Protein AF-X1G778-F1 (afdb_monomer_lite)

Foldseek 3Di:
DVVLLPPPHDPVVQLVVVPVVDPPVCCVVCVVVSSVVSVVSNVCVVVVPPCVVVVVVCVVCVCVPVWADLEAEEEDDFDWPVRDDPVVCVVCVVQCQQLVLQVDDDPVVVVDQDTATVVLSVVLCCLPGHHDAQGKYKYKYFPCLVPRGRHNPSSVVQARGPDPWGKAWPDKAFCQVVCPDPPDPTRIMMTMITTD

Radius of gyration: 21.25 Å; chains: 1; bounding box: 54×41×57 Å

Structure (mmCIF, N/CA/C/O backbone):
data_AF-X1G778-F1
#
_entry.id   AF-X1G778-F1
#
loop_
_atom_site.group_PDB
_atom_site.id
_atom_site.type_symbol
_atom_site.label_atom_id
_atom_site.label_alt_id
_atom_site.label_comp_id
_atom_site.label_asym_id
_atom_site.label_entity_id
_atom_site.label_seq_id
_atom_site.pdbx_PDB_ins_code
_atom_site.Cartn_x
_atom_site.Cartn_y
_atom_site.Cartn_z
_atom_site.occupancy
_atom_site.B_iso_or_equiv
_atom_site.auth_seq_id
_atom_site.auth_comp_id
_atom_site.auth_asym_id
_atom_site.auth_atom_id
_atom_site.pdbx_PDB_model_num
ATOM 1 N N . MET A 1 1 ? -19.746 4.714 16.172 1.00 53.69 1 MET A N 1
ATOM 2 C CA . MET A 1 1 ? -18.714 5.767 16.338 1.00 53.69 1 MET A CA 1
ATOM 3 C C . MET A 1 1 ? -19.262 7.162 16.017 1.00 53.69 1 MET A C 1
ATOM 5 O O . MET A 1 1 ? -19.156 8.033 16.867 1.00 53.69 1 MET A O 1
ATOM 9 N N . GLU A 1 2 ? -19.908 7.372 14.862 1.00 54.94 2 GLU A N 1
ATOM 10 C CA . GLU A 1 2 ? -20.429 8.693 14.444 1.00 54.94 2 GLU A CA 1
ATOM 11 C C . GLU A 1 2 ? -21.471 9.301 15.403 1.00 54.94 2 GLU A C 1
ATOM 13 O O . GLU A 1 2 ? -21.355 10.469 15.764 1.00 54.94 2 GLU A O 1
ATOM 18 N N . GLU A 1 3 ? -22.425 8.513 15.912 1.00 54.81 3 GLU A N 1
ATOM 19 C CA . GLU A 1 3 ? -23.421 9.003 16.885 1.00 54.81 3 GLU A CA 1
ATOM 20 C C . GLU A 1 3 ? -22.802 9.489 18.204 1.00 54.81 3 GLU A C 1
ATOM 22 O O . GLU A 1 3 ? -23.231 10.494 18.768 1.00 54.81 3 GLU A O 1
ATOM 27 N N . VAL A 1 4 ? -21.760 8.801 18.677 1.00 54.34 4 VAL A N 1
ATOM 28 C CA . VAL A 1 4 ? -21.079 9.064 19.960 1.00 54.34 4 VAL A CA 1
ATOM 29 C C . VAL A 1 4 ? -20.225 10.332 19.903 1.00 54.34 4 VAL A C 1
ATOM 31 O O . VAL A 1 4 ? -19.886 10.917 20.929 1.00 54.34 4 VAL A O 1
ATOM 34 N N . ILE A 1 5 ? -19.874 10.746 18.691 1.00 56.53 5 ILE A N 1
ATOM 35 C CA . ILE A 1 5 ? -18.988 11.868 18.394 1.00 56.53 5 ILE A CA 1
ATOM 36 C C . ILE A 1 5 ? -19.775 13.097 17.918 1.00 56.53 5 ILE A C 1
ATOM 38 O O . ILE A 1 5 ? -19.233 14.199 17.903 1.00 56.53 5 ILE A O 1
ATOM 42 N N . SER A 1 6 ? -21.056 12.924 17.579 1.00 59.19 6 SER A N 1
ATOM 43 C CA . SER A 1 6 ? -21.967 14.026 17.275 1.00 59.19 6 SER A CA 1
ATOM 44 C C . SER A 1 6 ? -22.025 15.048 18.421 1.00 59.19 6 SER A C 1
ATOM 46 O O . SER A 1 6 ? -21.719 14.724 19.569 1.00 59.19 6 SER A O 1
ATOM 48 N N . GLN A 1 7 ? -22.486 16.271 18.141 1.00 53.53 7 GLN A N 1
ATOM 49 C CA . GLN A 1 7 ? -22.618 17.355 19.131 1.00 53.53 7 GLN A CA 1
ATOM 50 C C . GLN A 1 7 ? -23.320 16.950 20.448 1.00 53.53 7 GLN A C 1
ATOM 52 O O . GLN A 1 7 ? -23.070 17.563 21.485 1.00 53.53 7 GLN A O 1
ATOM 57 N N . LYS A 1 8 ? -24.155 15.899 20.438 1.00 56.94 8 LYS A N 1
ATOM 58 C CA . LYS A 1 8 ? -24.867 15.365 21.615 1.00 56.94 8 LYS A CA 1
ATOM 59 C C . LYS A 1 8 ? -24.069 14.332 22.433 1.00 56.94 8 LYS A C 1
ATOM 61 O O . LYS A 1 8 ? -24.487 13.965 23.527 1.00 56.94 8 LYS A O 1
ATOM 66 N N . GLY A 1 9 ? -22.925 13.863 21.939 1.00 67.12 9 GLY A N 1
ATOM 67 C CA . GLY A 1 9 ? -22.082 12.868 22.598 1.00 67.12 9 GLY A CA 1
ATOM 68 C C . GLY A 1 9 ? -21.264 13.433 23.763 1.00 67.12 9 GLY A C 1
ATOM 69 O O . GLY A 1 9 ? -20.630 14.492 23.663 1.00 67.12 9 GLY A O 1
ATOM 70 N N . ASN A 1 10 ? -21.231 12.718 24.890 1.00 82.38 10 ASN A N 1
ATOM 71 C CA . ASN A 1 10 ? -20.396 13.051 26.048 1.00 82.38 10 ASN A CA 1
ATOM 72 C C . ASN A 1 10 ? -19.364 11.948 26.337 1.00 82.38 10 ASN A C 1
ATOM 74 O O . ASN A 1 10 ? -19.537 10.792 25.950 1.00 82.38 10 ASN A O 1
ATOM 78 N N . LEU A 1 11 ? -18.273 12.326 27.012 1.00 86.12 11 LEU A N 1
ATOM 79 C CA . LEU A 1 11 ? -17.133 11.441 27.261 1.00 86.12 11 LEU A CA 1
ATOM 80 C C . LEU A 1 11 ? -17.537 10.174 28.029 1.00 86.12 11 LEU A C 1
ATOM 82 O O . LEU A 1 11 ? -17.026 9.102 27.729 1.00 86.12 11 LEU A O 1
ATOM 86 N N . ASN A 1 12 ? -18.463 10.283 28.982 1.00 86.94 12 ASN A N 1
ATOM 87 C CA . ASN A 1 12 ? -18.908 9.141 29.779 1.00 86.94 12 ASN A CA 1
ATOM 88 C C . ASN A 1 12 ? -19.620 8.105 28.904 1.00 86.94 12 ASN A C 1
ATOM 90 O O . ASN A 1 12 ? -19.284 6.932 28.962 1.00 86.94 12 ASN A O 1
ATOM 94 N N . THR A 1 13 ? -20.513 8.546 28.016 1.00 87.06 13 THR A N 1
ATOM 95 C CA . THR A 1 13 ? -21.222 7.658 27.076 1.00 87.06 13 THR A CA 1
ATOM 96 C C . THR A 1 13 ? -20.249 6.948 26.133 1.00 87.06 13 THR A C 1
ATOM 98 O O . THR A 1 13 ? -20.413 5.767 25.843 1.00 87.06 13 THR A O 1
ATOM 101 N N . TYR A 1 14 ? -19.214 7.654 25.667 1.00 87.12 14 TYR A N 1
ATOM 102 C CA . TYR A 1 14 ? -18.149 7.067 24.852 1.00 87.12 14 TYR A CA 1
ATOM 103 C C . TYR A 1 14 ? -17.362 5.991 25.605 1.00 87.12 14 TYR A C 1
ATOM 105 O O . TYR A 1 14 ? -17.139 4.908 25.070 1.00 87.12 14 TYR A O 1
ATOM 113 N N . LEU A 1 15 ? -16.960 6.281 26.843 1.00 89.38 15 LEU A N 1
ATOM 114 C CA . LEU A 1 15 ? -16.193 5.347 27.662 1.00 89.38 15 LEU A CA 1
ATOM 115 C C . LEU A 1 15 ? -17.017 4.119 28.059 1.00 89.38 15 LEU A C 1
ATOM 117 O O . LEU A 1 15 ? -16.488 3.017 27.990 1.00 89.38 15 LEU A O 1
ATOM 121 N N . GLU A 1 16 ? -18.292 4.285 28.418 1.00 89.12 16 GLU A N 1
ATOM 122 C CA . GLU A 1 16 ? -19.181 3.159 28.736 1.00 89.12 16 GLU A CA 1
ATOM 123 C C . GLU A 1 16 ? -19.392 2.244 27.526 1.00 89.12 16 GLU A C 1
ATOM 125 O O . GLU A 1 16 ? -19.281 1.031 27.657 1.00 89.12 16 GLU A O 1
ATOM 130 N N . ARG A 1 17 ? -19.587 2.800 26.322 1.00 86.06 17 ARG A N 1
ATOM 131 C CA . ARG A 1 17 ? -19.660 1.978 25.101 1.00 86.06 17 ARG A CA 1
ATOM 132 C C . ARG A 1 17 ? -18.350 1.242 24.824 1.00 86.06 17 ARG A C 1
ATOM 134 O O . ARG A 1 17 ? -18.383 0.058 24.520 1.00 86.06 17 ARG A O 1
ATOM 141 N N . LEU A 1 18 ? -17.205 1.911 24.972 1.00 86.75 18 LEU A N 1
ATOM 142 C CA . LEU A 1 18 ? -15.906 1.261 24.788 1.00 86.75 18 LEU A CA 1
ATOM 143 C C . LEU A 1 18 ? -15.695 0.097 25.758 1.00 86.75 18 LEU A C 1
ATOM 145 O O . LEU A 1 18 ? -15.233 -0.950 25.327 1.00 86.75 18 LEU A O 1
ATOM 149 N N . LYS A 1 19 ? -16.055 0.239 27.040 1.00 87.94 19 LYS A N 1
ATOM 150 C CA . LYS A 1 19 ? -15.942 -0.859 28.018 1.00 87.94 19 LYS A CA 1
ATOM 151 C C . LYS A 1 19 ? -16.690 -2.126 27.595 1.00 87.94 19 LYS A C 1
ATOM 153 O O . LYS A 1 19 ? -16.277 -3.210 27.980 1.00 87.94 19 LYS A O 1
ATOM 158 N N . LEU A 1 20 ? -17.777 -1.992 26.831 1.00 87.94 20 LEU A N 1
ATOM 159 C CA . LEU A 1 20 ? -18.549 -3.130 26.324 1.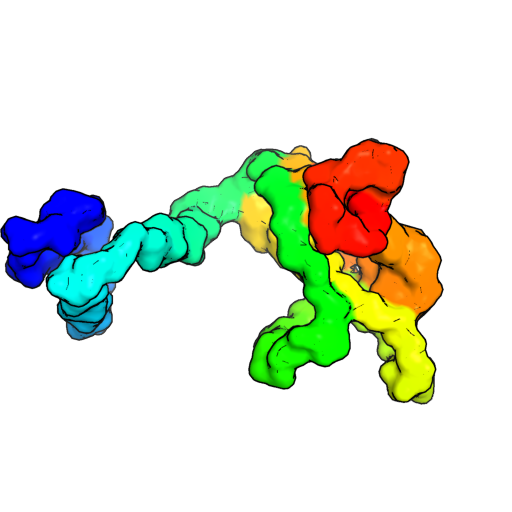00 87.94 20 LEU A CA 1
ATOM 160 C C . LEU A 1 20 ? -17.885 -3.811 25.117 1.00 87.94 20 LEU A C 1
ATOM 162 O O . LEU A 1 20 ? -18.163 -4.974 24.850 1.00 87.94 20 LEU A O 1
ATOM 166 N N . GLU A 1 21 ? -17.028 -3.098 24.383 1.00 85.75 21 GLU A N 1
ATOM 167 C CA . GLU A 1 21 ? -16.406 -3.576 23.140 1.00 85.75 21 GLU A CA 1
ATOM 168 C C . GLU A 1 21 ? -14.962 -4.074 23.331 1.00 85.75 21 GLU A C 1
ATOM 170 O O . GLU A 1 21 ? -14.468 -4.839 22.503 1.00 85.75 21 GLU A O 1
ATOM 175 N N . ILE A 1 22 ? -14.267 -3.661 24.399 1.00 86.62 22 ILE A N 1
ATOM 176 C CA . ILE A 1 22 ? -12.870 -4.043 24.662 1.00 86.62 22 ILE A CA 1
ATOM 177 C C . ILE A 1 22 ? -12.674 -4.634 26.059 1.00 86.62 22 ILE A C 1
ATOM 179 O O . ILE A 1 22 ? -13.290 -4.199 27.026 1.00 86.62 22 ILE A O 1
ATOM 183 N N . SER A 1 23 ? -11.761 -5.607 26.174 1.00 89.19 23 SER A N 1
ATOM 184 C CA . SER A 1 23 ? -11.449 -6.270 27.449 1.00 89.19 23 SER A CA 1
ATOM 185 C C . SER A 1 23 ? -11.046 -5.270 28.539 1.00 89.19 23 SER A C 1
ATOM 187 O O . SER A 1 23 ? -10.334 -4.301 28.258 1.00 89.19 23 SER A O 1
ATOM 189 N N . GLU A 1 24 ? -11.413 -5.555 29.788 1.00 90.50 24 GLU A N 1
ATOM 190 C CA . GLU A 1 24 ? -11.204 -4.661 30.935 1.00 90.50 24 GLU A CA 1
ATOM 191 C C . GLU A 1 24 ? -9.731 -4.276 31.159 1.00 90.50 24 GLU A C 1
ATOM 193 O O . GLU A 1 24 ? -9.432 -3.124 31.482 1.00 90.50 24 GLU A O 1
ATOM 198 N N . ASN A 1 25 ? -8.799 -5.204 30.913 1.00 90.94 25 ASN A N 1
ATOM 199 C CA . ASN A 1 25 ? -7.362 -4.944 31.016 1.00 90.94 25 ASN A CA 1
ATOM 200 C C . ASN A 1 25 ? -6.912 -3.870 30.006 1.00 90.94 25 ASN A C 1
ATOM 202 O O . ASN A 1 25 ? -6.376 -2.833 30.398 1.00 90.94 25 ASN A O 1
ATOM 206 N N . ILE A 1 26 ? -7.235 -4.053 28.718 1.00 89.88 26 ILE A N 1
ATOM 207 C CA . ILE A 1 26 ? -6.942 -3.065 27.664 1.00 89.88 26 ILE A CA 1
ATOM 208 C C . ILE A 1 26 ? -7.623 -1.730 27.977 1.00 89.88 26 ILE A C 1
ATOM 210 O O . ILE A 1 26 ? -7.001 -0.672 27.859 1.00 89.88 26 ILE A O 1
ATOM 214 N N . PHE A 1 27 ? -8.892 -1.762 28.392 1.00 90.75 27 PHE A N 1
ATOM 215 C CA . PHE A 1 27 ? -9.629 -0.545 28.715 1.00 90.75 27 PHE A CA 1
ATOM 216 C C . PHE A 1 27 ? -8.915 0.256 29.806 1.00 90.75 27 PHE A C 1
ATOM 218 O O . PHE A 1 27 ? -8.666 1.448 29.629 1.00 90.75 27 PHE A O 1
ATOM 225 N N . THR A 1 28 ? -8.542 -0.404 30.900 1.00 91.88 28 THR A N 1
ATOM 226 C CA . THR A 1 28 ? -7.887 0.229 32.050 1.00 91.88 28 THR A CA 1
ATOM 227 C C . THR A 1 28 ? -6.499 0.743 31.686 1.00 91.88 28 THR A C 1
ATOM 229 O O . THR A 1 28 ? -6.172 1.892 31.986 1.00 91.88 28 THR A O 1
ATOM 232 N N . GLN A 1 29 ? -5.712 -0.063 30.970 1.00 94.81 29 GLN A N 1
ATOM 233 C CA . GLN A 1 29 ? -4.358 0.289 30.550 1.00 94.81 29 GLN A CA 1
ATOM 234 C C . GLN A 1 29 ? -4.334 1.514 29.621 1.00 94.81 29 GLN A C 1
ATOM 236 O O . GLN A 1 29 ? -3.461 2.374 29.749 1.00 94.81 29 GLN A O 1
ATOM 241 N N . TYR A 1 30 ? -5.302 1.631 28.704 1.00 93.44 30 TYR A N 1
ATOM 242 C CA . TYR A 1 30 ? -5.298 2.656 27.653 1.00 93.44 30 TYR A CA 1
ATOM 243 C C . TYR A 1 30 ? -6.360 3.755 27.826 1.00 93.44 30 TYR A C 1
ATOM 245 O O . TYR A 1 30 ? -6.518 4.608 26.946 1.00 93.44 30 TYR A O 1
ATOM 253 N N . ILE A 1 31 ? -7.042 3.821 28.977 1.00 93.00 31 ILE A N 1
ATOM 254 C CA . ILE A 1 31 ? -8.141 4.770 29.233 1.00 93.00 31 ILE A CA 1
ATOM 255 C C . ILE A 1 31 ? -7.764 6.233 28.959 1.00 93.00 31 ILE A C 1
ATOM 257 O O . ILE A 1 31 ? -8.577 7.013 28.454 1.00 93.00 31 ILE A O 1
ATOM 261 N N . HIS A 1 32 ? -6.522 6.622 29.261 1.00 94.44 32 HIS A N 1
ATOM 262 C CA . HIS A 1 32 ? -6.039 7.979 29.016 1.00 94.44 32 HIS A CA 1
ATOM 263 C C . HIS A 1 32 ? -5.987 8.307 27.514 1.00 94.44 32 HIS A C 1
ATOM 265 O O . HIS A 1 32 ? -6.416 9.388 27.101 1.00 94.44 32 HIS A O 1
ATOM 271 N N . TYR A 1 33 ? -5.545 7.362 26.680 1.00 91.94 33 TYR A N 1
ATOM 272 C CA . TYR A 1 33 ? -5.515 7.528 25.228 1.00 91.94 33 TYR A CA 1
ATOM 273 C C . TYR A 1 33 ? -6.924 7.629 24.649 1.00 91.94 33 TYR A C 1
ATOM 275 O O . TYR A 1 33 ? -7.182 8.535 23.856 1.00 91.94 33 TYR A O 1
ATOM 283 N N . PHE A 1 34 ? -7.862 6.794 25.106 1.00 89.94 34 PHE A N 1
ATOM 284 C CA . PHE A 1 34 ? -9.259 6.880 24.672 1.00 89.94 34 PHE A CA 1
ATOM 285 C C . PHE A 1 34 ? -9.877 8.241 25.009 1.00 89.94 34 PHE A C 1
ATOM 287 O O . PHE A 1 34 ? -10.499 8.863 24.144 1.00 89.94 34 PHE A O 1
ATOM 294 N N . LYS A 1 35 ? -9.641 8.757 26.224 1.00 92.44 35 LYS A N 1
ATOM 295 C CA . LYS A 1 35 ? -10.071 10.109 26.625 1.00 92.44 35 LYS A CA 1
ATOM 296 C C . LYS A 1 35 ? -9.473 11.189 25.718 1.00 92.44 35 LYS A C 1
ATOM 298 O O . LYS A 1 35 ? -10.183 12.112 25.318 1.00 92.44 35 LYS A O 1
ATOM 303 N N . ASN A 1 36 ? -8.190 11.085 25.381 1.00 92.38 36 ASN A N 1
ATOM 304 C CA . ASN A 1 36 ? -7.510 12.064 24.531 1.00 92.38 36 ASN A CA 1
ATOM 305 C C . ASN A 1 36 ? -8.002 12.029 23.081 1.00 92.38 36 ASN A C 1
ATOM 307 O O . ASN A 1 36 ? -8.216 13.090 22.493 1.00 92.38 36 ASN A O 1
ATOM 311 N N . ILE A 1 37 ? -8.222 10.836 22.521 1.00 88.69 37 ILE A N 1
ATOM 312 C CA . ILE A 1 37 ? -8.806 10.659 21.186 1.00 88.69 37 ILE A CA 1
ATOM 313 C C . ILE A 1 37 ? -10.185 11.318 21.139 1.00 88.69 37 ILE A C 1
ATOM 315 O O . ILE A 1 37 ? -10.413 12.172 20.284 1.00 88.69 37 ILE A O 1
ATOM 319 N N . PHE A 1 38 ? -11.062 11.020 22.106 1.00 88.06 38 PHE A N 1
ATOM 320 C CA . PHE A 1 38 ? -12.390 11.632 22.180 1.00 88.06 38 PHE A CA 1
ATOM 321 C C . PHE A 1 38 ? -12.320 13.162 22.241 1.00 88.06 38 PHE A C 1
ATOM 323 O O . PHE A 1 38 ? -13.015 13.840 21.490 1.00 88.06 38 PHE A O 1
ATOM 330 N N . LYS A 1 39 ? -11.454 13.724 23.096 1.00 90.38 39 LYS A N 1
ATOM 331 C CA . LYS A 1 39 ? -11.282 15.183 23.212 1.00 90.38 39 LYS A CA 1
ATOM 332 C C . LYS A 1 39 ? -10.832 15.822 21.896 1.00 90.38 39 LYS A C 1
ATOM 334 O O . LYS A 1 39 ? -11.389 16.846 21.508 1.00 90.38 39 LYS A O 1
ATOM 339 N N . LYS A 1 40 ? -9.850 15.228 21.206 1.00 88.75 40 LYS A N 1
ATOM 340 C CA . LYS A 1 40 ? -9.351 15.731 19.913 1.00 88.75 40 LYS A CA 1
ATOM 341 C C . LYS A 1 40 ? -10.440 15.693 18.843 1.00 88.75 40 LYS A C 1
ATOM 343 O O . LYS A 1 40 ? -10.661 16.685 18.161 1.00 88.75 40 LYS A O 1
ATOM 348 N N . ILE A 1 41 ? -11.145 14.572 18.751 1.00 85.94 41 ILE A N 1
ATOM 349 C CA . ILE A 1 41 ? -12.261 14.379 17.828 1.00 85.94 41 ILE A CA 1
ATOM 350 C C . ILE A 1 41 ? -13.383 15.395 18.104 1.00 85.94 41 ILE A C 1
ATOM 352 O O . ILE A 1 41 ? -13.825 16.082 17.186 1.00 85.94 41 ILE A O 1
ATOM 356 N N . LYS A 1 42 ? -13.808 15.549 19.365 1.00 85.62 42 LYS A N 1
ATOM 357 C CA . LYS A 1 42 ? -14.862 16.499 19.747 1.00 85.62 42 LYS A CA 1
ATOM 358 C C . LYS A 1 42 ? -14.469 17.946 19.448 1.00 85.62 42 LYS A C 1
ATOM 360 O O . LYS A 1 42 ? -15.304 18.714 18.990 1.00 85.62 42 LYS A O 1
ATOM 365 N N . LYS A 1 43 ? -13.200 18.310 19.658 1.00 88.31 43 LYS A N 1
ATOM 366 C CA . LYS A 1 43 ? -12.672 19.625 19.273 1.00 88.31 43 LYS A CA 1
ATOM 367 C C . LYS A 1 43 ? -12.810 19.865 17.763 1.00 88.31 43 LYS A C 1
ATOM 369 O O . LYS A 1 43 ? -13.316 20.910 17.376 1.00 88.31 43 LYS A O 1
ATOM 374 N N . LEU A 1 44 ? -12.427 18.897 16.927 1.00 86.06 44 LEU A N 1
ATOM 375 C CA . LEU A 1 44 ? -12.553 19.011 15.467 1.00 86.06 44 LEU A CA 1
ATOM 376 C C . LEU A 1 44 ? -14.013 19.143 15.004 1.00 86.06 44 LEU A C 1
ATOM 378 O O . LEU A 1 44 ? -14.279 19.889 14.064 1.00 86.06 44 LEU A O 1
ATOM 382 N N . ASP A 1 45 ? -14.947 18.435 15.651 1.00 83.88 45 ASP A N 1
ATOM 383 C CA . ASP A 1 45 ? -16.383 18.546 15.349 1.00 83.88 45 ASP A CA 1
ATOM 384 C C . ASP A 1 45 ? -16.946 19.920 15.750 1.00 83.88 45 ASP A C 1
ATOM 386 O O . ASP A 1 45 ? -17.649 20.551 14.964 1.00 83.88 45 ASP A O 1
ATOM 390 N N . LEU A 1 46 ? -16.578 20.425 16.936 1.00 85.56 46 LEU A N 1
ATOM 391 C CA . LEU A 1 46 ? -16.976 21.755 17.419 1.00 85.56 46 LEU A CA 1
ATOM 392 C C . LEU A 1 46 ? -16.416 22.894 16.556 1.00 85.56 46 LEU A C 1
ATOM 394 O O . LEU A 1 46 ? -17.081 23.908 16.378 1.00 85.56 46 LEU A O 1
ATOM 398 N N . GLU A 1 47 ? -15.221 22.723 15.990 1.00 89.56 47 GLU A N 1
ATOM 399 C CA . GLU A 1 47 ? -14.616 23.663 15.036 1.00 89.56 47 GLU A CA 1
ATOM 400 C C . GLU A 1 47 ? -15.237 23.590 13.627 1.00 89.56 47 GLU A C 1
ATOM 402 O O . GLU A 1 47 ? -14.762 24.262 12.710 1.00 89.56 47 GLU A O 1
ATOM 407 N N . GLY A 1 48 ? -16.262 22.755 13.417 1.00 84.06 48 GLY A N 1
ATOM 408 C CA . GLY A 1 48 ? -16.948 22.625 12.131 1.00 84.06 48 GLY A CA 1
ATOM 409 C C . GLY A 1 48 ? -16.076 22.026 11.023 1.00 84.06 48 GLY A C 1
ATOM 410 O O . GLY A 1 48 ? -16.340 22.246 9.840 1.00 84.06 48 GLY A O 1
ATOM 411 N N . LYS A 1 49 ? -15.015 21.279 11.366 1.00 85.06 49 LYS A N 1
ATOM 412 C CA . LYS A 1 49 ? -14.182 20.602 10.361 1.00 85.06 49 LYS A CA 1
ATOM 413 C C . LYS A 1 49 ? -15.007 19.520 9.658 1.00 85.06 49 LYS A C 1
ATOM 415 O O . LYS A 1 49 ? -15.806 18.830 10.283 1.00 85.06 49 LYS A O 1
ATOM 420 N N . ASN A 1 50 ? -14.759 19.314 8.366 1.00 77.62 50 ASN A N 1
ATOM 421 C CA . ASN A 1 50 ? -15.571 18.515 7.432 1.00 77.62 50 ASN A CA 1
ATOM 422 C C . ASN A 1 50 ? -15.645 16.985 7.682 1.00 77.62 50 ASN A C 1
ATOM 424 O O . ASN A 1 50 ? -15.931 16.234 6.754 1.00 77.62 50 ASN A O 1
ATOM 428 N N . ARG A 1 51 ? -15.385 16.499 8.906 1.00 81.75 51 ARG A N 1
ATOM 429 C CA . ARG A 1 51 ? -15.483 15.088 9.343 1.00 81.75 51 ARG A CA 1
ATOM 430 C C . ARG A 1 51 ? -14.705 14.056 8.512 1.00 81.75 51 ARG A C 1
ATOM 432 O O . ARG A 1 51 ? -14.738 12.875 8.846 1.00 81.75 51 ARG A O 1
ATOM 439 N N . ILE A 1 52 ? -13.921 14.466 7.510 1.00 82.62 52 ILE A N 1
ATOM 440 C CA . ILE A 1 52 ? -13.104 13.567 6.675 1.00 82.62 52 ILE A CA 1
ATOM 441 C C . ILE A 1 52 ? -12.127 12.733 7.512 1.00 82.62 52 ILE A C 1
ATOM 443 O O . ILE A 1 52 ? -11.845 11.579 7.196 1.00 82.62 52 ILE A O 1
ATOM 447 N N . TRP A 1 53 ? -11.674 13.289 8.635 1.00 80.62 53 TRP A N 1
ATOM 448 C CA . TRP A 1 53 ? -10.800 12.634 9.599 1.00 80.62 53 TRP A CA 1
ATOM 449 C C . TRP A 1 53 ? -11.433 11.383 10.233 1.00 80.62 53 TRP A C 1
ATOM 451 O O . TRP A 1 53 ? -10.689 10.468 10.572 1.00 80.62 53 TRP A O 1
ATOM 461 N N . LEU A 1 54 ? -12.769 11.273 10.335 1.00 81.00 54 LEU A N 1
ATOM 462 C CA . LEU A 1 54 ? -13.434 10.037 10.786 1.00 81.00 54 LEU A CA 1
ATOM 463 C C . LEU A 1 54 ? -13.172 8.904 9.804 1.00 81.00 54 LEU A C 1
ATOM 465 O O . LEU A 1 54 ? -12.809 7.797 10.199 1.00 81.00 54 LEU A O 1
ATOM 469 N N . ARG A 1 55 ? -13.334 9.201 8.512 1.00 80.75 55 ARG A N 1
ATOM 470 C CA . ARG A 1 55 ? -13.107 8.239 7.437 1.00 80.75 55 ARG A CA 1
ATOM 471 C C . ARG A 1 55 ? -11.634 7.859 7.341 1.00 80.75 55 ARG A C 1
ATOM 473 O O . ARG A 1 55 ? -11.343 6.678 7.191 1.00 80.75 55 ARG A O 1
ATOM 480 N N . ILE A 1 56 ? -10.726 8.828 7.479 1.00 80.56 56 ILE A N 1
ATOM 481 C CA . ILE A 1 56 ? -9.278 8.572 7.516 1.00 80.56 56 ILE A CA 1
ATOM 482 C C . ILE A 1 56 ? -8.944 7.642 8.684 1.00 80.56 56 ILE A C 1
ATOM 484 O O . ILE A 1 56 ? -8.404 6.572 8.444 1.00 80.56 56 ILE A O 1
ATOM 488 N N . LEU A 1 57 ? -9.340 7.986 9.915 1.00 79.75 57 LEU A N 1
ATOM 489 C CA . LEU A 1 57 ? -9.064 7.164 11.098 1.00 79.75 57 LEU A CA 1
ATOM 490 C C . LEU A 1 57 ? -9.626 5.747 10.952 1.00 79.75 57 LEU A C 1
ATOM 492 O O . LEU A 1 57 ? -8.897 4.780 11.147 1.00 79.75 57 LEU A O 1
ATOM 496 N N . LYS A 1 58 ? -10.897 5.612 10.556 1.00 78.88 58 LYS A N 1
ATOM 497 C CA . LYS A 1 58 ? -11.532 4.302 10.358 1.00 78.88 58 LYS A CA 1
ATOM 498 C C . LYS A 1 58 ? -10.764 3.455 9.338 1.00 78.88 58 LYS A C 1
ATOM 500 O O . LYS A 1 58 ? -10.513 2.280 9.587 1.00 78.88 58 LYS A O 1
ATOM 505 N N . ASN A 1 59 ? -10.364 4.055 8.219 1.00 78.69 59 ASN A N 1
ATOM 506 C CA . ASN A 1 59 ? -9.649 3.353 7.158 1.00 78.69 59 ASN A CA 1
ATOM 507 C C . ASN A 1 59 ? -8.193 3.047 7.526 1.00 78.69 59 ASN A C 1
ATOM 509 O O . ASN A 1 59 ? -7.682 2.021 7.099 1.00 78.69 59 ASN A O 1
ATOM 513 N N . SER A 1 60 ? -7.535 3.884 8.332 1.00 78.88 60 SER A N 1
ATOM 514 C CA . SER A 1 60 ? -6.169 3.628 8.803 1.00 78.88 60 SER A CA 1
ATOM 515 C C . SER A 1 60 ? -6.079 2.385 9.688 1.00 78.88 60 SER A C 1
ATOM 517 O O . SER A 1 60 ? -5.061 1.702 9.657 1.00 78.88 60 SER A O 1
ATOM 519 N N . PHE A 1 61 ? -7.135 2.067 10.444 1.00 75.56 61 PHE A N 1
ATOM 520 C CA . PHE A 1 61 ? -7.171 0.855 11.264 1.00 75.56 61 PHE A CA 1
ATOM 521 C C . PHE A 1 61 ? -7.829 -0.351 10.580 1.00 75.56 61 PHE A C 1
ATOM 523 O O . PHE A 1 61 ? -7.672 -1.471 11.059 1.00 75.56 61 PHE A O 1
ATOM 530 N N . ALA A 1 62 ? -8.543 -0.163 9.465 1.00 72.88 62 ALA A N 1
ATOM 531 C CA . ALA A 1 62 ? -9.221 -1.261 8.774 1.00 72.88 62 ALA A CA 1
ATOM 532 C C . ALA A 1 62 ? -8.287 -2.447 8.433 1.00 72.88 62 ALA A C 1
ATOM 534 O O . ALA A 1 62 ? -8.683 -3.578 8.716 1.00 72.88 62 ALA A O 1
ATOM 535 N N . PRO A 1 63 ? -7.045 -2.242 7.940 1.00 68.31 63 PRO A N 1
ATOM 536 C CA . PRO A 1 63 ? -6.128 -3.353 7.674 1.00 68.31 63 PRO A CA 1
ATOM 537 C C . PRO A 1 63 ? -5.715 -4.118 8.937 1.00 68.31 63 PRO A C 1
ATOM 539 O O . PRO A 1 63 ? -5.502 -5.323 8.885 1.00 68.31 63 PRO A O 1
ATOM 542 N N . VAL A 1 64 ? -5.639 -3.435 10.085 1.00 71.19 64 VAL A N 1
ATOM 543 C CA . VAL A 1 64 ? -5.272 -4.052 11.370 1.00 71.19 64 VAL A CA 1
ATOM 544 C C . VAL A 1 64 ? -6.392 -4.956 11.889 1.00 71.19 64 VAL A C 1
ATOM 546 O O . VAL A 1 64 ? -6.110 -5.983 12.496 1.00 71.19 64 VAL A O 1
ATOM 549 N N . TYR A 1 65 ? -7.656 -4.592 11.651 1.00 70.75 65 TYR A N 1
ATOM 550 C CA . TYR A 1 65 ? -8.806 -5.336 12.175 1.00 70.75 65 TYR A CA 1
ATOM 551 C C . TYR A 1 65 ? -9.324 -6.436 11.248 1.00 70.75 65 TYR A C 1
ATOM 553 O O . TYR A 1 65 ? -9.860 -7.424 11.740 1.00 70.75 65 TYR A O 1
ATOM 561 N N . ILE A 1 66 ? -9.218 -6.259 9.929 1.00 78.88 66 ILE A N 1
ATOM 562 C CA . ILE A 1 66 ? -9.788 -7.204 8.956 1.00 78.88 66 ILE A CA 1
ATOM 563 C C . ILE A 1 66 ? -8.786 -8.314 8.610 1.00 78.88 66 ILE A C 1
ATOM 565 O O . ILE A 1 66 ? -9.193 -9.444 8.358 1.00 78.88 66 ILE A O 1
ATOM 569 N N . GLY A 1 67 ? -7.483 -8.020 8.654 1.00 85.38 67 GLY A N 1
ATOM 570 C CA . GLY A 1 67 ? -6.436 -8.961 8.270 1.00 85.38 67 GLY A CA 1
ATOM 571 C C . GLY A 1 67 ? -6.103 -8.860 6.783 1.00 85.38 67 GLY A C 1
ATOM 572 O O . GLY A 1 67 ? -5.828 -7.770 6.276 1.00 85.38 67 GLY A O 1
ATOM 573 N N . LYS A 1 68 ? -6.073 -10.003 6.101 1.00 92.12 68 LYS A N 1
ATOM 574 C CA . LYS A 1 68 ? -5.747 -10.093 4.676 1.00 92.12 68 LYS A CA 1
ATOM 575 C C . LYS A 1 68 ? -7.007 -10.219 3.818 1.00 92.12 68 LYS A C 1
ATOM 577 O O . LYS A 1 68 ? -8.107 -10.429 4.321 1.00 92.12 68 LYS A O 1
ATOM 582 N N . PHE A 1 69 ? -6.828 -10.062 2.513 1.00 94.00 69 PHE A N 1
ATOM 583 C CA . PHE A 1 69 ? -7.898 -9.966 1.533 1.00 94.00 69 PHE A CA 1
ATOM 584 C C . PHE A 1 69 ? -7.633 -10.888 0.343 1.00 94.00 69 PHE A C 1
ATOM 586 O O . PHE A 1 69 ? -6.496 -10.994 -0.119 1.00 94.00 69 PHE A O 1
ATOM 593 N N . ASP A 1 70 ? -8.694 -11.473 -0.211 1.00 96.81 70 ASP A N 1
ATOM 594 C CA . ASP A 1 70 ? -8.638 -12.218 -1.477 1.00 96.81 70 ASP A CA 1
ATOM 595 C C . ASP A 1 70 ? -8.395 -11.294 -2.677 1.00 96.81 70 ASP A C 1
ATOM 597 O O . ASP A 1 70 ? -7.778 -11.687 -3.666 1.00 96.81 70 ASP A O 1
ATOM 601 N N . PHE A 1 71 ? -8.877 -10.048 -2.591 1.00 97.31 71 PHE A N 1
ATOM 602 C CA . PHE A 1 71 ? -8.787 -9.056 -3.657 1.00 97.31 71 PHE A CA 1
ATOM 603 C C . PHE A 1 71 ? -8.327 -7.701 -3.124 1.00 97.31 71 PHE A C 1
ATOM 605 O O . PHE A 1 71 ? -8.928 -7.142 -2.207 1.00 97.31 71 PHE A O 1
ATOM 612 N N . ILE A 1 72 ? -7.305 -7.129 -3.758 1.00 96.88 72 ILE A N 1
ATOM 613 C CA . ILE A 1 72 ? -6.836 -5.766 -3.492 1.00 96.88 72 ILE A CA 1
ATOM 614 C C . ILE A 1 72 ? -6.869 -4.975 -4.797 1.00 96.88 72 ILE A C 1
ATOM 616 O O . ILE A 1 72 ? -6.214 -5.335 -5.770 1.00 96.88 72 ILE A O 1
ATOM 620 N N . VAL A 1 73 ? -7.606 -3.866 -4.828 1.00 97.75 73 VAL A N 1
ATOM 621 C CA . VAL A 1 73 ? -7.682 -2.980 -5.999 1.00 97.75 73 VAL A CA 1
ATOM 622 C C . VAL A 1 73 ? -7.403 -1.550 -5.570 1.00 97.75 73 VAL A C 1
ATOM 624 O O . VAL A 1 73 ? -7.848 -1.117 -4.508 1.00 97.75 73 VAL A O 1
ATOM 627 N N . GLY A 1 74 ? -6.660 -0.798 -6.378 1.00 96.06 74 GLY A N 1
ATOM 628 C CA . GLY A 1 74 ? -6.300 0.563 -6.004 1.00 96.06 74 GLY A CA 1
ATOM 629 C C . GLY A 1 74 ? -5.479 1.335 -7.027 1.00 96.06 74 GLY A C 1
ATOM 630 O O . GLY A 1 74 ? -5.054 0.828 -8.063 1.00 96.06 74 GLY A O 1
ATOM 631 N N . ASN A 1 75 ? -5.257 2.601 -6.695 1.00 96.38 75 ASN A N 1
ATOM 632 C CA . ASN A 1 75 ? -4.393 3.521 -7.417 1.00 96.38 75 ASN A CA 1
ATOM 633 C C . ASN A 1 75 ? -3.346 4.050 -6.423 1.00 96.38 75 ASN A C 1
ATOM 635 O O . ASN A 1 75 ? -3.613 5.053 -5.754 1.00 96.38 75 ASN A O 1
ATOM 639 N N . PRO A 1 76 ? -2.227 3.331 -6.212 1.00 95.38 76 PRO A N 1
ATOM 640 C CA . PRO A 1 76 ? -1.186 3.765 -5.289 1.00 95.38 76 PRO A CA 1
ATOM 641 C C . PRO A 1 76 ? -0.617 5.136 -5.683 1.00 95.38 76 PRO A C 1
ATOM 643 O O . PRO A 1 76 ? -0.637 5.500 -6.858 1.00 95.38 76 PRO A O 1
ATOM 646 N N . PRO A 1 77 ? -0.061 5.895 -4.727 1.00 92.44 77 PRO A N 1
ATOM 647 C CA . PRO A 1 77 ? 0.562 7.178 -5.026 1.00 92.44 77 PRO A CA 1
ATOM 648 C C . PRO A 1 77 ? 1.785 7.015 -5.943 1.00 92.44 77 PRO A C 1
ATOM 650 O O . PRO A 1 77 ? 2.701 6.244 -5.652 1.00 92.44 77 PRO A O 1
ATOM 653 N N . TRP A 1 78 ? 1.815 7.780 -7.037 1.00 92.12 78 TRP A N 1
ATOM 654 C CA . TRP A 1 78 ? 2.926 7.817 -7.995 1.00 92.12 78 TRP A CA 1
ATOM 655 C C . TRP A 1 78 ? 3.885 8.944 -7.633 1.00 92.12 78 TRP A C 1
ATOM 657 O O . TRP A 1 78 ? 3.782 10.066 -8.132 1.00 92.12 78 TRP A O 1
ATOM 667 N N . ILE A 1 79 ? 4.797 8.662 -6.708 1.00 91.00 79 ILE A N 1
ATOM 668 C CA . ILE A 1 79 ? 5.746 9.654 -6.204 1.00 91.00 79 ILE A CA 1
ATOM 669 C C . ILE A 1 79 ? 7.149 9.146 -6.472 1.00 91.00 79 ILE A C 1
ATOM 671 O O . ILE A 1 79 ? 7.515 8.050 -6.051 1.00 91.00 79 ILE A O 1
ATOM 675 N N . ARG A 1 80 ? 7.955 9.945 -7.171 1.00 88.94 80 ARG A N 1
ATOM 676 C CA . ARG A 1 80 ? 9.356 9.587 -7.384 1.00 88.94 80 ARG A CA 1
ATOM 677 C C . ARG A 1 80 ? 10.131 9.737 -6.086 1.00 88.94 80 ARG A C 1
ATOM 679 O O . ARG A 1 80 ? 9.904 10.681 -5.335 1.00 88.94 80 ARG A O 1
ATOM 686 N N . TRP A 1 81 ? 11.101 8.855 -5.873 1.00 86.50 81 TRP A N 1
ATOM 687 C CA . TRP A 1 81 ? 11.941 8.823 -4.680 1.00 86.50 81 TRP A CA 1
ATOM 688 C C . TRP A 1 81 ? 12.523 10.195 -4.319 1.00 86.50 81 TRP A C 1
ATOM 690 O O . TRP A 1 81 ? 12.490 10.575 -3.155 1.00 86.50 81 TRP A O 1
ATOM 700 N N . ALA A 1 82 ? 12.996 10.968 -5.304 1.00 85.19 82 ALA A N 1
ATOM 701 C CA . ALA A 1 82 ? 13.568 12.298 -5.082 1.00 85.19 82 ALA A CA 1
ATOM 702 C C . ALA A 1 82 ? 12.591 13.287 -4.418 1.00 85.19 82 ALA A C 1
ATOM 704 O O . ALA A 1 82 ? 13.030 14.118 -3.625 1.00 85.19 82 ALA A O 1
ATOM 705 N N . TYR A 1 83 ? 11.288 13.151 -4.683 1.00 89.06 83 TYR A N 1
ATOM 706 C CA . TYR A 1 83 ? 10.233 14.024 -4.162 1.00 89.06 83 TYR A CA 1
ATOM 707 C C . TYR A 1 83 ? 9.645 13.568 -2.819 1.00 89.06 83 TYR A C 1
ATOM 709 O O . TYR A 1 83 ? 8.804 14.267 -2.259 1.00 89.06 83 TYR A O 1
ATOM 717 N N . LEU A 1 84 ? 10.059 12.415 -2.285 1.00 88.50 84 LEU A N 1
ATOM 718 C CA . LEU A 1 84 ? 9.669 12.002 -0.935 1.00 88.50 84 LEU A CA 1
ATOM 719 C C . LEU A 1 84 ? 10.370 12.880 0.113 1.00 88.50 84 LEU A C 1
ATOM 721 O O . LEU A 1 84 ? 11.529 13.264 -0.071 1.00 88.50 84 LEU A O 1
ATOM 725 N N . SER A 1 85 ? 9.692 13.160 1.230 1.00 90.75 85 SER A N 1
ATOM 726 C CA . SER A 1 85 ? 10.321 13.834 2.370 1.00 90.75 85 SER A CA 1
ATOM 727 C C . SER A 1 85 ? 11.441 12.969 2.956 1.00 90.75 85 SER A C 1
ATOM 729 O O . SER A 1 85 ? 11.394 11.738 2.892 1.00 90.75 85 SER A O 1
ATOM 731 N N . GLU A 1 86 ? 12.454 13.600 3.550 1.00 87.56 86 GLU A N 1
ATOM 732 C CA . GLU A 1 86 ? 13.584 12.874 4.148 1.00 87.56 86 GLU A CA 1
ATOM 733 C C . GLU A 1 86 ? 13.153 11.945 5.288 1.00 87.56 86 GLU A C 1
ATOM 735 O O . GLU A 1 86 ? 13.664 10.833 5.410 1.00 87.56 86 GLU A O 1
ATOM 740 N N . GLU A 1 87 ? 12.163 12.362 6.076 1.00 90.19 87 GLU A N 1
ATOM 741 C CA . GLU A 1 87 ? 11.550 11.524 7.109 1.00 90.19 87 GLU A CA 1
ATOM 742 C C . GLU A 1 87 ? 10.951 10.252 6.502 1.00 90.19 87 GLU A C 1
ATOM 744 O O . GLU A 1 87 ? 11.289 9.146 6.916 1.00 90.19 87 GLU A O 1
ATOM 749 N N . TYR A 1 88 ? 10.165 10.386 5.434 1.00 87.62 88 TYR A N 1
ATOM 750 C CA . TYR A 1 88 ? 9.517 9.248 4.793 1.00 87.62 88 TYR A CA 1
ATOM 751 C C . TYR A 1 88 ? 10.513 8.319 4.089 1.00 87.62 88 TYR A C 1
ATOM 753 O O . TYR A 1 88 ? 10.387 7.090 4.140 1.00 87.62 88 TYR A O 1
ATOM 761 N N . LYS A 1 89 ? 11.555 8.888 3.465 1.00 88.69 89 LYS A N 1
ATOM 762 C CA . LYS A 1 89 ? 12.682 8.111 2.932 1.00 88.69 89 LYS A CA 1
ATOM 763 C C . LYS A 1 89 ? 13.333 7.297 4.039 1.00 88.69 89 LYS A C 1
ATOM 765 O O . LYS A 1 89 ? 13.561 6.110 3.837 1.00 88.69 89 LYS A O 1
ATOM 770 N N . LYS A 1 90 ? 13.614 7.909 5.194 1.00 88.88 90 LYS A N 1
ATOM 771 C CA . LYS A 1 90 ? 14.250 7.255 6.344 1.00 88.88 90 LYS A CA 1
ATOM 772 C C . LYS A 1 90 ? 13.386 6.125 6.903 1.00 88.88 90 LYS A C 1
ATOM 774 O O . LYS A 1 90 ? 13.902 5.029 7.102 1.00 88.88 90 LYS A O 1
ATOM 779 N N . GLU A 1 91 ? 12.095 6.369 7.114 1.00 91.12 91 GLU A N 1
ATOM 780 C CA . GLU A 1 91 ? 11.160 5.377 7.661 1.00 91.12 91 GLU A CA 1
ATOM 781 C C . GLU A 1 91 ? 10.973 4.172 6.736 1.00 91.12 91 GLU A C 1
ATOM 783 O O . GLU A 1 91 ? 10.924 3.032 7.193 1.00 91.12 91 GLU A O 1
ATOM 788 N N . THR A 1 92 ? 10.919 4.403 5.422 1.00 91.31 92 THR A N 1
ATOM 789 C CA . THR A 1 92 ? 10.698 3.324 4.449 1.00 91.31 92 THR A CA 1
ATOM 790 C C . THR A 1 92 ? 11.989 2.664 3.971 1.00 91.31 92 THR A C 1
ATOM 792 O O . THR A 1 92 ? 11.929 1.578 3.394 1.00 91.31 92 THR A O 1
ATOM 795 N N . GLN A 1 93 ? 13.164 3.269 4.203 1.00 89.62 93 GLN A N 1
ATOM 796 C CA . GLN A 1 93 ? 14.445 2.852 3.613 1.00 89.62 93 GLN A CA 1
ATOM 797 C C . GLN A 1 93 ? 14.737 1.363 3.802 1.00 89.62 93 GLN A C 1
ATOM 799 O O . GLN A 1 93 ? 15.244 0.718 2.882 1.00 89.62 93 GLN A O 1
ATOM 804 N N . GLN A 1 94 ? 14.450 0.831 4.991 1.00 89.44 94 GLN A N 1
ATOM 805 C CA . GLN A 1 94 ? 14.707 -0.572 5.286 1.00 89.44 94 GLN A CA 1
ATOM 806 C C . GLN A 1 94 ? 13.803 -1.486 4.453 1.00 89.44 94 GLN A C 1
ATOM 808 O O . GLN A 1 94 ? 14.312 -2.408 3.832 1.00 89.44 94 GLN A O 1
ATOM 813 N N . MET A 1 95 ? 12.518 -1.154 4.294 1.00 91.31 95 MET A N 1
ATOM 814 C CA . MET A 1 95 ? 11.591 -1.935 3.465 1.00 91.31 95 MET A CA 1
ATOM 815 C C . MET A 1 95 ? 12.034 -1.991 1.998 1.00 91.31 95 MET A C 1
ATOM 817 O O . MET A 1 95 ? 11.995 -3.046 1.372 1.00 91.31 95 MET A O 1
ATOM 821 N N . TRP A 1 96 ? 12.522 -0.879 1.441 1.00 91.06 96 TRP A N 1
ATOM 822 C CA . TRP A 1 96 ? 13.071 -0.868 0.079 1.00 91.06 96 TRP A CA 1
ATOM 823 C C . TRP A 1 96 ? 14.262 -1.822 -0.090 1.00 91.06 96 TRP A C 1
ATOM 825 O O . TRP A 1 96 ? 14.422 -2.420 -1.158 1.00 91.06 96 TRP A O 1
ATOM 835 N N . LYS A 1 97 ? 15.109 -1.946 0.941 1.00 88.62 97 LYS A N 1
ATOM 836 C CA . LYS A 1 97 ? 16.234 -2.892 0.956 1.00 88.62 97 LYS A CA 1
ATOM 837 C C . LYS A 1 97 ? 15.743 -4.321 1.136 1.00 88.62 97 LYS A C 1
ATOM 839 O O . LYS A 1 97 ? 16.172 -5.183 0.380 1.00 88.62 97 LYS A O 1
ATOM 844 N N . ASP A 1 98 ? 14.832 -4.546 2.077 1.00 89.81 98 ASP A N 1
ATOM 845 C CA . ASP A 1 98 ? 14.305 -5.869 2.410 1.00 89.81 98 ASP A CA 1
ATOM 846 C C . ASP A 1 98 ? 13.589 -6.494 1.216 1.00 89.81 98 ASP A C 1
ATOM 848 O O . ASP A 1 98 ? 13.796 -7.668 0.932 1.00 89.81 98 ASP A O 1
ATOM 852 N N . TYR A 1 99 ? 12.837 -5.692 0.456 1.00 91.75 99 TYR A N 1
ATOM 853 C CA . TYR A 1 99 ? 12.209 -6.103 -0.801 1.00 91.75 99 TYR A CA 1
ATOM 854 C C . TYR A 1 99 ? 13.171 -6.140 -2.005 1.00 91.75 99 TYR A C 1
ATOM 856 O O . TYR A 1 99 ? 12.784 -6.541 -3.105 1.00 91.75 99 TYR A O 1
ATOM 864 N N . GLY A 1 100 ? 14.426 -5.719 -1.814 1.00 88.56 100 GLY A N 1
ATOM 865 C CA . GLY A 1 100 ? 15.458 -5.556 -2.842 1.00 88.56 100 GLY A CA 1
ATOM 866 C C . GLY A 1 100 ? 15.001 -4.724 -4.042 1.00 88.56 100 GLY A C 1
ATOM 867 O O . GLY A 1 100 ? 15.353 -4.989 -5.191 1.00 88.56 100 GLY A O 1
ATOM 868 N N . LEU A 1 101 ? 14.215 -3.682 -3.764 1.00 88.62 101 LEU A N 1
ATOM 869 C CA . LEU A 1 101 ? 13.816 -2.674 -4.745 1.00 88.62 101 LEU A CA 1
ATOM 870 C C . LEU A 1 101 ? 14.983 -1.727 -5.079 1.00 88.62 101 LEU A C 1
ATOM 872 O O . LEU A 1 101 ? 14.983 -1.072 -6.122 1.00 88.62 101 LEU A O 1
ATOM 876 N N . PHE A 1 102 ? 16.019 -1.683 -4.235 1.00 81.81 102 PHE A N 1
ATOM 877 C CA . PHE A 1 102 ? 17.315 -1.099 -4.576 1.00 81.81 102 PHE A CA 1
ATOM 878 C C . PHE A 1 102 ? 18.193 -2.107 -5.328 1.00 81.81 102 PHE A C 1
ATOM 880 O O . PHE A 1 102 ? 18.855 -2.938 -4.719 1.00 81.81 102 PHE A O 1
ATOM 887 N N . SER A 1 103 ? 18.236 -2.003 -6.660 1.00 59.44 103 SER A N 1
ATOM 888 C CA . SER A 1 103 ? 19.063 -2.880 -7.505 1.00 59.44 103 SER A CA 1
ATOM 889 C C . SER A 1 103 ? 20.546 -2.490 -7.575 1.00 59.44 103 SER A C 1
ATOM 891 O O . SER A 1 103 ? 21.370 -3.299 -7.993 1.00 59.44 103 SER A O 1
ATOM 893 N N . LEU A 1 104 ? 20.923 -1.272 -7.167 1.00 56.06 104 LEU A N 1
ATOM 894 C CA . LEU A 1 104 ? 22.277 -0.751 -7.379 1.00 56.06 104 LEU A CA 1
ATOM 895 C C . LEU A 1 104 ? 23.119 -0.775 -6.106 1.00 56.06 104 LEU A C 1
ATOM 897 O O . LEU A 1 104 ? 22.734 -0.219 -5.077 1.00 56.06 104 LEU A O 1
ATOM 901 N N . LYS A 1 105 ? 24.315 -1.359 -6.217 1.00 53.25 105 LYS A N 1
ATOM 902 C CA . LYS A 1 105 ? 25.374 -1.310 -5.202 1.00 53.25 105 LYS A CA 1
ATOM 903 C C . LYS A 1 105 ? 26.471 -0.327 -5.634 1.00 53.25 105 LYS A C 1
ATOM 905 O O . LYS A 1 105 ? 26.778 -0.193 -6.817 1.00 53.25 105 LYS A O 1
ATOM 910 N N . GLY A 1 106 ? 27.087 0.352 -4.667 1.00 52.72 106 GLY A N 1
ATOM 911 C CA . GLY A 1 106 ? 28.297 1.153 -4.884 1.00 52.72 106 GLY A CA 1
ATOM 912 C C . GLY A 1 106 ? 28.104 2.417 -5.736 1.00 52.72 106 GLY A C 1
ATOM 913 O O . GLY A 1 106 ? 27.148 3.171 -5.560 1.00 52.72 106 GLY A O 1
ATOM 914 N N . PHE A 1 107 ? 29.051 2.680 -6.639 1.00 38.66 107 PHE A N 1
ATOM 915 C CA . PHE A 1 107 ? 29.179 3.934 -7.400 1.00 38.66 107 PHE A CA 1
ATOM 916 C C . PHE A 1 107 ? 27.982 4.221 -8.335 1.00 38.66 107 PHE A C 1
ATOM 918 O O . PHE A 1 107 ? 27.616 5.377 -8.533 1.00 38.66 107 PHE A O 1
ATOM 925 N N . GLN A 1 108 ? 27.295 3.183 -8.827 1.00 47.53 108 GLN A N 1
ATOM 926 C CA . GLN A 1 108 ? 26.098 3.313 -9.675 1.00 47.53 108 GLN A CA 1
ATOM 927 C C . GLN A 1 108 ? 24.870 3.845 -8.914 1.00 47.53 108 GLN A C 1
ATOM 929 O O . GLN A 1 108 ? 24.022 4.509 -9.507 1.00 47.53 108 GLN A O 1
ATOM 934 N N . ALA A 1 109 ? 24.787 3.627 -7.595 1.00 52.34 109 ALA A N 1
ATOM 935 C CA . ALA A 1 109 ? 23.739 4.222 -6.764 1.00 52.34 109 ALA A CA 1
ATOM 936 C C . ALA A 1 109 ? 23.939 5.739 -6.575 1.00 52.34 109 ALA A C 1
ATOM 938 O O . ALA A 1 109 ? 22.963 6.467 -6.422 1.00 52.34 109 ALA A O 1
ATOM 939 N N . ARG A 1 110 ? 25.194 6.218 -6.626 1.00 43.88 110 ARG A N 1
ATOM 940 C CA . ARG A 1 110 ? 25.548 7.647 -6.525 1.00 43.88 110 ARG A CA 1
ATOM 941 C C . ARG A 1 110 ? 25.363 8.417 -7.836 1.00 43.88 110 ARG A C 1
ATOM 943 O O . ARG A 1 110 ? 25.144 9.618 -7.785 1.00 43.88 110 ARG A O 1
ATOM 950 N N . LEU A 1 111 ? 25.432 7.741 -8.986 1.00 41.69 111 LEU A N 1
ATOM 951 C CA . LEU A 1 111 ? 25.372 8.359 -10.321 1.00 41.69 111 LEU A CA 1
ATOM 952 C C . LEU A 1 111 ? 23.971 8.406 -10.955 1.00 41.69 111 LEU A C 1
ATOM 954 O O . LEU A 1 111 ? 23.843 8.744 -12.127 1.00 41.69 111 LEU A O 1
ATOM 958 N N . GLY A 1 112 ? 22.913 8.103 -10.200 1.00 44.09 112 GLY A N 1
ATOM 959 C CA . GLY A 1 112 ? 21.546 8.240 -10.707 1.00 44.09 112 GLY A CA 1
ATOM 960 C C . GLY A 1 112 ? 21.032 6.993 -11.418 1.00 44.09 112 GLY A C 1
ATOM 961 O O . GLY A 1 112 ? 20.520 7.059 -12.533 1.00 44.09 112 GLY A O 1
ATOM 962 N N . GLY A 1 113 ? 21.096 5.841 -10.746 1.00 51.50 113 GLY A N 1
ATOM 963 C CA . GLY A 1 113 ? 20.117 4.794 -11.024 1.00 51.50 113 GLY A CA 1
ATOM 964 C C . GLY A 1 113 ? 18.727 5.395 -11.017 1.00 51.50 113 GLY A C 1
ATOM 965 O O . GLY A 1 113 ? 18.375 6.002 -10.008 1.00 51.50 113 GLY A O 1
ATOM 966 N N . GLY A 1 114 ? 17.998 5.276 -12.129 1.00 59.03 114 GLY A N 1
ATOM 967 C CA . GLY A 1 114 ? 16.793 6.064 -12.374 1.00 59.03 114 GLY A CA 1
ATOM 968 C C . GLY A 1 114 ? 15.851 6.161 -11.168 1.00 59.03 114 GLY A C 1
ATOM 969 O O . GLY A 1 114 ? 15.769 5.254 -10.330 1.00 59.03 114 GLY A O 1
ATOM 970 N N . GLU A 1 115 ? 15.161 7.295 -11.077 1.00 75.19 115 GLU A N 1
ATOM 971 C CA . GLU A 1 115 ? 14.316 7.626 -9.933 1.00 75.19 115 GLU A CA 1
ATOM 972 C C . GLU A 1 115 ? 13.230 6.563 -9.737 1.00 75.19 115 GLU A C 1
ATOM 974 O O . GLU A 1 115 ? 12.383 6.342 -10.601 1.00 75.19 115 GLU A O 1
ATOM 979 N N . LYS A 1 116 ? 13.274 5.884 -8.590 1.00 84.44 116 LYS A N 1
ATOM 980 C CA . LYS A 1 116 ? 12.313 4.836 -8.236 1.00 84.44 116 LYS A CA 1
ATOM 981 C C . LYS A 1 116 ? 10.950 5.442 -7.959 1.00 84.44 116 LYS A C 1
ATOM 983 O O . LYS A 1 116 ? 10.865 6.529 -7.392 1.00 84.44 116 LYS A O 1
ATOM 988 N N . ASP A 1 117 ? 9.902 4.722 -8.327 1.00 90.31 117 ASP A N 1
ATOM 989 C CA . ASP A 1 117 ? 8.524 5.133 -8.083 1.00 90.31 117 ASP A CA 1
ATOM 990 C C . ASP A 1 117 ? 8.017 4.460 -6.805 1.00 90.31 117 ASP A C 1
ATOM 992 O O . ASP A 1 117 ? 8.137 3.246 -6.642 1.00 90.31 117 ASP A O 1
ATOM 996 N N . PHE A 1 118 ? 7.467 5.243 -5.881 1.00 92.38 118 PHE A N 1
ATOM 997 C CA . PHE A 1 118 ? 6.958 4.754 -4.604 1.00 92.38 118 PHE A CA 1
ATOM 998 C C . PHE A 1 118 ? 5.828 3.719 -4.761 1.00 92.38 118 PHE A C 1
ATOM 1000 O O . PHE A 1 118 ? 5.684 2.842 -3.907 1.00 92.38 118 PHE A O 1
ATOM 1007 N N . SER A 1 119 ? 5.098 3.728 -5.883 1.00 94.56 119 SER A N 1
ATOM 1008 C CA . SER A 1 119 ? 4.110 2.689 -6.205 1.00 94.56 119 SER A CA 1
ATOM 1009 C C . SER A 1 119 ? 4.704 1.275 -6.244 1.00 94.56 119 SER A C 1
ATOM 1011 O O . SER A 1 119 ? 3.982 0.315 -5.975 1.00 94.56 119 SER A O 1
ATOM 1013 N N . MET A 1 120 ? 6.013 1.133 -6.501 1.00 94.69 120 MET A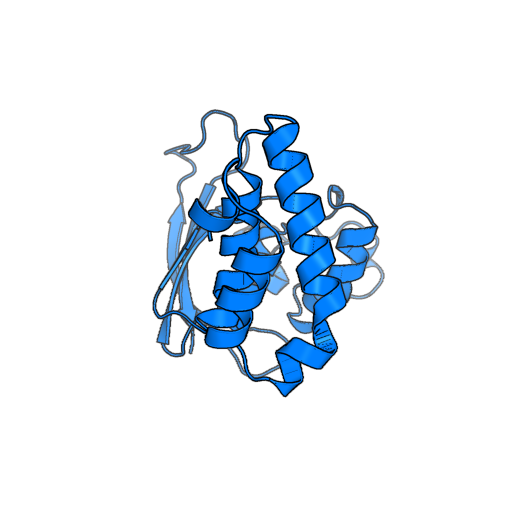 N 1
ATOM 1014 C CA . MET A 1 120 ? 6.719 -0.151 -6.432 1.00 94.69 120 MET A CA 1
ATOM 1015 C C . MET A 1 120 ? 6.704 -0.718 -5.012 1.00 94.69 120 MET A C 1
ATOM 1017 O O . MET A 1 120 ? 6.281 -1.856 -4.809 1.00 94.69 120 MET A O 1
ATOM 1021 N N . LEU A 1 121 ? 7.144 0.085 -4.033 1.00 94.44 121 LEU A N 1
ATOM 1022 C CA . LEU A 1 121 ? 7.149 -0.319 -2.630 1.00 94.44 121 LEU A CA 1
ATOM 1023 C C . LEU A 1 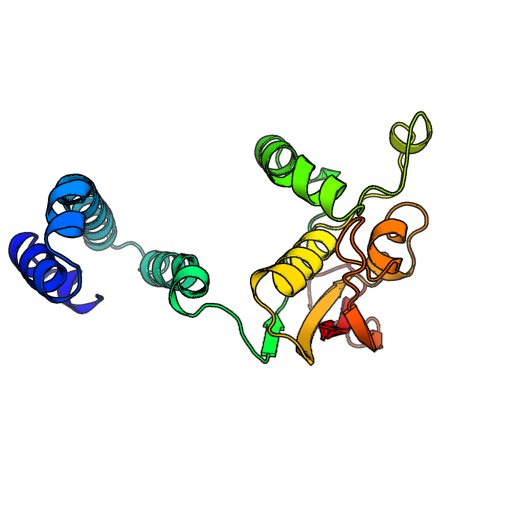121 ? 5.720 -0.576 -2.157 1.00 94.44 121 LEU A C 1
ATOM 1025 O O . LEU A 1 121 ? 5.463 -1.598 -1.534 1.00 94.44 121 LEU A O 1
ATOM 1029 N N . PHE A 1 122 ? 4.785 0.303 -2.519 1.00 95.69 122 PHE A N 1
ATOM 1030 C CA . PHE A 1 122 ? 3.388 0.160 -2.129 1.00 95.69 122 PHE A CA 1
ATOM 1031 C C . PHE A 1 122 ? 2.782 -1.169 -2.612 1.00 95.69 122 PHE A C 1
ATOM 1033 O O . PHE A 1 122 ? 2.158 -1.879 -1.827 1.00 95.69 122 PHE A O 1
ATOM 1040 N N . LEU A 1 123 ? 2.999 -1.543 -3.879 1.00 96.75 123 LEU A N 1
ATOM 1041 C CA . LEU A 1 123 ? 2.533 -2.821 -4.427 1.00 96.75 123 LEU A CA 1
ATOM 1042 C C . LEU A 1 123 ? 3.128 -4.015 -3.677 1.00 96.75 123 LEU A C 1
ATOM 1044 O O . LEU A 1 123 ? 2.390 -4.929 -3.312 1.00 96.75 123 LEU A O 1
ATOM 1048 N N . TYR A 1 124 ? 4.436 -3.993 -3.421 1.00 95.62 124 TYR A N 1
ATOM 1049 C CA . TYR A 1 124 ? 5.129 -5.071 -2.715 1.00 95.62 124 TYR A CA 1
ATOM 1050 C C . TYR A 1 124 ? 4.621 -5.219 -1.280 1.00 95.62 124 TYR A C 1
ATOM 1052 O O . TYR A 1 124 ? 4.259 -6.319 -0.873 1.00 95.62 124 TYR A O 1
ATOM 1060 N N . THR A 1 125 ? 4.512 -4.114 -0.540 1.00 94.12 125 THR A N 1
ATOM 1061 C CA . THR A 1 125 ? 3.977 -4.107 0.826 1.00 94.12 125 THR A CA 1
ATOM 1062 C C . THR A 1 125 ? 2.531 -4.600 0.858 1.00 94.12 125 THR A C 1
ATOM 1064 O O . THR A 1 125 ? 2.189 -5.420 1.707 1.00 94.12 125 THR A O 1
ATOM 1067 N N . CYS A 1 126 ? 1.676 -4.170 -0.078 1.00 94.75 126 CYS A N 1
ATOM 1068 C CA . CYS A 1 126 ? 0.296 -4.651 -0.135 1.00 94.75 126 CYS A CA 1
ATOM 1069 C C . CYS A 1 126 ? 0.201 -6.147 -0.439 1.00 94.75 126 CYS A C 1
ATOM 1071 O O . CYS A 1 126 ? -0.579 -6.845 0.206 1.00 94.75 126 CYS A O 1
ATOM 1073 N N . CYS A 1 127 ? 1.008 -6.641 -1.378 1.00 95.38 127 CYS A N 1
ATOM 1074 C CA . CYS A 1 127 ? 1.078 -8.064 -1.689 1.00 95.38 127 CYS A CA 1
ATOM 1075 C C . CYS A 1 127 ? 1.576 -8.890 -0.493 1.00 95.38 127 CYS A C 1
ATOM 1077 O O . CYS A 1 127 ? 1.107 -10.000 -0.266 1.00 95.38 127 CYS A O 1
ATOM 1079 N N . ASP A 1 128 ? 2.533 -8.367 0.272 1.00 93.56 128 ASP A N 1
ATOM 1080 C CA . ASP A 1 128 ? 3.169 -9.114 1.351 1.00 93.56 128 ASP A CA 1
ATOM 1081 C C . ASP A 1 128 ? 2.314 -9.177 2.623 1.00 93.56 128 ASP A C 1
ATOM 1083 O O . ASP A 1 128 ? 2.100 -10.260 3.177 1.00 93.56 128 ASP A O 1
ATOM 1087 N N . TYR A 1 129 ? 1.803 -8.022 3.059 1.00 91.44 129 TYR A N 1
ATOM 1088 C CA . TYR A 1 129 ? 1.103 -7.884 4.336 1.00 91.44 129 TYR A CA 1
ATOM 1089 C C . TYR A 1 129 ? -0.399 -8.139 4.245 1.00 91.44 129 TYR A C 1
ATOM 1091 O O . TYR A 1 129 ? -0.976 -8.638 5.209 1.00 91.44 129 TYR A O 1
ATOM 1099 N N . TYR A 1 130 ? -1.034 -7.794 3.120 1.00 92.31 130 TYR A N 1
ATOM 1100 C CA . TYR A 1 130 ? -2.495 -7.711 3.046 1.00 92.31 130 TYR A CA 1
ATOM 1101 C C . TYR A 1 130 ? -3.128 -8.674 2.046 1.00 92.31 130 TYR A C 1
ATOM 1103 O O . TYR A 1 130 ? -4.333 -8.877 2.115 1.00 92.31 130 TYR A O 1
ATOM 1111 N N . LEU A 1 131 ? -2.374 -9.266 1.119 1.00 94.88 131 LEU A N 1
ATOM 1112 C CA . LEU A 1 131 ? -2.937 -10.193 0.139 1.00 94.88 131 LEU A CA 1
ATOM 1113 C C . LEU A 1 131 ? -2.884 -11.627 0.673 1.00 94.88 131 LEU A C 1
ATOM 1115 O O . LEU A 1 131 ? -1.835 -12.093 1.134 1.00 94.88 131 LEU A O 1
ATOM 1119 N N . GLU A 1 132 ? -4.012 -12.330 0.618 1.00 95.50 132 GLU A N 1
ATOM 1120 C CA . GLU A 1 132 ? -4.048 -13.752 0.952 1.00 95.50 132 GLU A CA 1
ATOM 1121 C C . GLU A 1 132 ? -3.234 -14.589 -0.035 1.00 95.50 132 GLU A C 1
ATOM 1123 O O . GLU A 1 132 ? -2.862 -14.128 -1.119 1.00 95.50 132 GLU A O 1
ATOM 1128 N N . LYS A 1 133 ? -2.908 -15.825 0.354 1.00 94.38 133 LYS A N 1
ATOM 1129 C CA . LYS A 1 133 ? -2.335 -16.791 -0.591 1.00 94.38 133 LYS A CA 1
ATOM 1130 C C . LYS A 1 133 ? -3.326 -17.013 -1.741 1.00 94.38 133 LYS A C 1
ATOM 1132 O O . LYS A 1 133 ? -4.523 -17.095 -1.498 1.00 94.38 133 LYS A O 1
ATOM 1137 N N . ASP A 1 134 ? -2.831 -17.064 -2.977 1.00 95.94 134 ASP A N 1
ATOM 1138 C CA . ASP A 1 134 ? -3.625 -17.170 -4.209 1.00 95.94 134 ASP A CA 1
ATOM 1139 C C . ASP A 1 134 ? -4.570 -15.977 -4.487 1.00 95.94 134 ASP A C 1
ATOM 1141 O O . ASP A 1 134 ? -5.239 -15.948 -5.526 1.00 95.94 134 ASP A O 1
ATOM 1145 N N . GLY A 1 135 ? -4.569 -14.951 -3.625 1.00 97.62 135 GLY A N 1
ATOM 1146 C CA . GLY A 1 135 ? -5.323 -13.712 -3.801 1.00 97.62 135 GLY A CA 1
ATOM 1147 C C . GLY A 1 135 ? -4.788 -12.845 -4.942 1.00 97.62 135 GLY A C 1
ATOM 1148 O O . GLY A 1 135 ? -3.625 -12.951 -5.342 1.00 97.62 135 GLY A O 1
ATOM 1149 N N . ILE A 1 136 ? -5.639 -11.958 -5.462 1.00 98.50 136 ILE A N 1
ATOM 1150 C CA . ILE A 1 136 ? -5.363 -11.107 -6.625 1.00 98.50 136 ILE A CA 1
ATOM 1151 C C . ILE A 1 136 ? -5.225 -9.638 -6.218 1.00 98.50 136 ILE A C 1
ATOM 1153 O O . ILE A 1 136 ? -6.112 -9.058 -5.594 1.00 98.50 136 ILE A O 1
ATOM 1157 N N . LEU A 1 137 ? -4.142 -8.993 -6.654 1.00 98.50 137 LEU A N 1
ATOM 1158 C CA . LEU A 1 137 ? -3.957 -7.547 -6.526 1.00 98.50 137 LEU A CA 1
ATOM 1159 C C . LEU A 1 137 ? -3.919 -6.887 -7.901 1.00 98.50 137 LEU A C 1
ATOM 1161 O O . LEU A 1 137 ? -3.180 -7.317 -8.784 1.00 98.50 137 LEU A O 1
ATOM 1165 N N . SER A 1 138 ? -4.692 -5.815 -8.073 1.00 98.50 138 SER A N 1
ATOM 1166 C CA . SER A 1 138 ? -4.739 -5.024 -9.301 1.00 98.50 138 SER A CA 1
ATOM 1167 C C . SER A 1 138 ? -4.536 -3.539 -9.025 1.00 98.50 138 SER A C 1
ATOM 1169 O O . SER A 1 138 ? -5.410 -2.897 -8.441 1.00 98.50 138 SER A O 1
ATOM 1171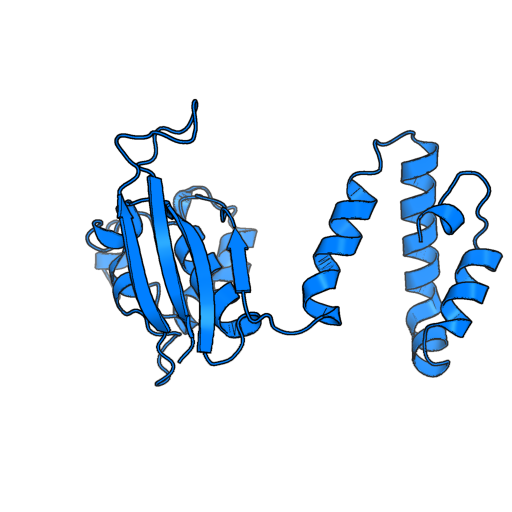 N N . PHE A 1 139 ? -3.428 -2.968 -9.505 1.00 98.31 139 PHE A N 1
ATOM 1172 C CA . PHE A 1 139 ? -3.106 -1.550 -9.318 1.00 98.31 139 PHE A CA 1
ATOM 1173 C C . PHE A 1 139 ? -2.909 -0.789 -10.626 1.00 98.31 139 PHE A C 1
ATOM 1175 O O . PHE A 1 139 ? -2.331 -1.298 -11.588 1.00 98.31 139 PHE A O 1
ATOM 1182 N N . LEU A 1 140 ? -3.342 0.475 -10.616 1.00 97.25 140 LEU A N 1
ATOM 1183 C CA . LEU A 1 140 ? -2.897 1.486 -11.573 1.00 97.25 140 LEU A CA 1
ATOM 1184 C C . LEU A 1 140 ? -1.525 2.013 -11.144 1.00 97.25 140 LEU A C 1
ATOM 1186 O O . LEU A 1 140 ? -1.368 2.573 -10.063 1.00 97.25 140 LEU A O 1
ATOM 1190 N N . ILE A 1 141 ? -0.525 1.834 -11.996 1.00 95.31 141 ILE A N 1
ATOM 1191 C CA . ILE A 1 141 ? 0.863 2.226 -11.743 1.00 95.31 141 ILE A CA 1
ATOM 1192 C C . ILE A 1 141 ? 1.456 2.920 -12.967 1.00 95.31 141 ILE A C 1
ATOM 1194 O O . ILE A 1 141 ? 0.857 2.957 -14.045 1.00 95.31 141 ILE A O 1
ATOM 1198 N N . THR A 1 142 ? 2.657 3.470 -12.827 1.00 92.19 142 THR A N 1
ATOM 1199 C CA . THR A 1 142 ? 3.361 4.064 -13.964 1.00 92.19 142 THR A CA 1
ATOM 1200 C C . THR A 1 142 ? 3.987 2.975 -14.840 1.00 92.19 142 THR A C 1
ATOM 1202 O O . THR A 1 142 ? 4.524 1.987 -14.352 1.00 92.19 142 THR A O 1
ATOM 1205 N N . GLN A 1 143 ? 3.957 3.142 -16.163 1.00 91.50 143 GLN A N 1
ATOM 1206 C CA . GLN A 1 143 ? 4.595 2.215 -17.109 1.00 91.50 143 GLN A CA 1
ATOM 1207 C C . GLN A 1 143 ? 6.118 2.122 -16.893 1.00 91.50 143 GLN A C 1
ATOM 1209 O O . GLN A 1 143 ? 6.746 1.114 -17.229 1.00 91.50 143 GLN A O 1
ATOM 1214 N N . GLU A 1 144 ? 6.712 3.166 -16.313 1.00 87.69 144 GLU A N 1
ATOM 1215 C CA . GLU A 1 144 ? 8.147 3.269 -16.057 1.00 87.69 144 GLU A CA 1
ATOM 1216 C C . GLU A 1 144 ? 8.673 2.140 -15.168 1.00 87.69 144 GLU A C 1
ATOM 1218 O O . GLU A 1 144 ? 9.813 1.710 -15.360 1.00 87.69 144 GLU A O 1
ATOM 1223 N N . VAL A 1 145 ? 7.842 1.562 -14.290 1.00 89.69 145 VAL A 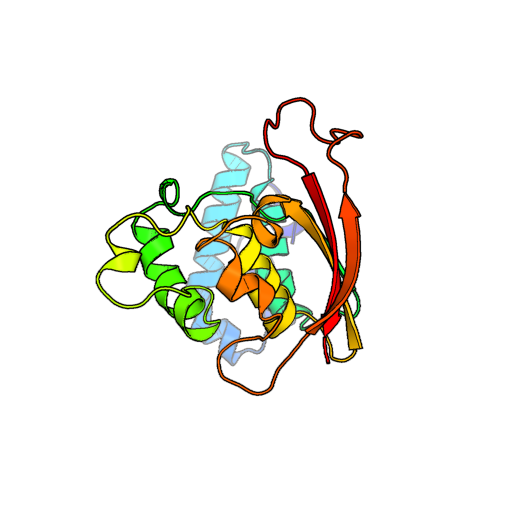N 1
ATOM 1224 C CA . VAL A 1 145 ? 8.269 0.428 -13.454 1.00 89.69 145 VAL A CA 1
ATOM 1225 C C . VAL A 1 145 ? 8.723 -0.783 -14.284 1.00 89.69 145 VAL A C 1
ATOM 1227 O O . VAL A 1 145 ? 9.592 -1.545 -13.860 1.00 89.69 145 VAL A O 1
ATOM 1230 N N . PHE A 1 146 ? 8.196 -0.935 -15.504 1.00 89.19 146 PHE A N 1
ATOM 1231 C CA . PHE A 1 146 ? 8.530 -2.037 -16.407 1.00 89.19 146 PHE A CA 1
ATOM 1232 C C . PHE A 1 146 ? 9.652 -1.700 -17.393 1.00 89.19 146 PHE A C 1
ATOM 1234 O O . PHE A 1 146 ? 10.330 -2.606 -17.869 1.00 89.19 146 PHE A O 1
ATOM 1241 N N . LYS A 1 147 ? 9.861 -0.420 -17.722 1.00 83.44 147 LYS A N 1
ATOM 1242 C CA . LYS A 1 147 ? 10.758 -0.010 -18.820 1.00 83.44 147 LYS A CA 1
ATOM 1243 C C . LYS A 1 147 ? 12.058 0.631 -18.350 1.00 83.44 147 LYS A C 1
ATOM 1245 O O . LYS A 1 147 ? 13.070 0.523 -19.037 1.00 83.44 147 LYS A O 1
ATOM 1250 N N . ALA A 1 148 ? 12.057 1.281 -17.189 1.00 77.44 148 ALA A N 1
ATOM 1251 C CA . ALA A 1 148 ? 13.206 2.049 -16.742 1.00 77.44 148 ALA A CA 1
ATOM 1252 C C . ALA A 1 148 ? 14.391 1.135 -16.381 1.00 77.44 148 ALA A C 1
ATOM 1254 O O . ALA A 1 148 ? 14.281 0.223 -15.545 1.00 77.44 148 ALA A O 1
ATOM 1255 N N . LYS A 1 149 ? 15.543 1.406 -17.006 1.00 69.94 149 LYS A N 1
ATOM 1256 C CA . LYS A 1 149 ? 16.844 0.814 -16.662 1.00 69.94 149 LYS A CA 1
ATOM 1257 C C . LYS A 1 149 ? 17.313 1.376 -15.315 1.00 69.94 149 LYS A C 1
ATOM 1259 O O . LYS A 1 149 ? 17.165 2.570 -15.063 1.00 69.94 149 LYS A O 1
ATOM 1264 N N . GLY A 1 150 ? 17.819 0.528 -14.422 1.00 70.31 150 GLY A N 1
ATOM 1265 C CA . GLY A 1 150 ? 18.203 0.894 -13.052 1.00 70.31 150 GLY A CA 1
ATOM 1266 C C . GLY A 1 150 ? 17.043 1.171 -12.079 1.00 70.31 150 GLY A C 1
ATOM 1267 O O . GLY A 1 150 ? 17.093 0.725 -10.937 1.00 70.31 150 GLY A O 1
ATOM 1268 N N . ALA A 1 151 ? 15.984 1.881 -12.489 1.00 72.94 151 ALA A N 1
ATOM 1269 C CA . ALA A 1 151 ? 14.875 2.229 -11.586 1.00 72.94 151 ALA A CA 1
ATOM 1270 C C . ALA A 1 151 ? 13.919 1.054 -11.325 1.00 72.94 151 ALA A C 1
ATOM 1272 O O . ALA A 1 151 ? 13.499 0.843 -10.192 1.00 72.94 151 ALA A O 1
ATOM 1273 N N . GLY A 1 152 ? 13.581 0.293 -12.373 1.00 79.12 152 GLY A N 1
ATOM 1274 C CA . GLY A 1 152 ? 12.569 -0.768 -12.314 1.00 79.12 152 GLY A CA 1
ATOM 1275 C C . GLY A 1 152 ? 13.120 -2.186 -12.153 1.00 79.12 152 GLY A C 1
ATOM 1276 O O . GLY A 1 152 ? 12.350 -3.136 -12.124 1.00 79.12 152 GLY A O 1
ATOM 1277 N N . GLU A 1 153 ? 14.438 -2.375 -12.074 1.00 85.50 153 GLU A N 1
ATOM 1278 C CA . GLU A 1 153 ? 15.046 -3.718 -12.047 1.00 85.50 153 GLU A CA 1
ATOM 1279 C C . GLU A 1 153 ? 14.646 -4.522 -10.810 1.00 85.50 153 GLU A C 1
ATOM 1281 O O . GLU A 1 153 ? 14.230 -5.668 -10.945 1.00 85.50 153 GLU A O 1
ATOM 1286 N N . GLY A 1 154 ? 14.697 -3.905 -9.624 1.00 88.00 154 GLY A N 1
ATOM 1287 C CA . GLY A 1 154 ? 14.263 -4.551 -8.382 1.00 88.00 154 GLY A CA 1
ATOM 1288 C C . GLY A 1 154 ? 12.780 -4.937 -8.411 1.00 88.00 154 GLY A C 1
ATOM 1289 O O . GLY A 1 154 ? 12.414 -6.023 -7.964 1.00 88.00 154 GLY A O 1
ATOM 1290 N N . PHE A 1 155 ? 11.942 -4.091 -9.021 1.00 91.31 155 PHE A N 1
ATOM 1291 C CA . PHE A 1 155 ? 10.513 -4.351 -9.212 1.00 91.31 155 PHE A CA 1
ATOM 1292 C C . PHE A 1 155 ? 10.246 -5.499 -10.201 1.00 91.31 155 PHE A C 1
ATOM 1294 O O . PHE A 1 155 ? 9.349 -6.311 -10.002 1.00 91.31 155 PHE A O 1
ATOM 1301 N N . ARG A 1 156 ? 11.047 -5.617 -11.266 1.00 91.88 156 ARG A N 1
ATOM 1302 C CA . ARG A 1 156 ? 10.894 -6.680 -12.274 1.00 91.88 156 ARG A CA 1
ATOM 1303 C C . ARG A 1 156 ? 11.364 -8.059 -11.812 1.00 91.88 156 ARG A C 1
ATOM 1305 O O . ARG A 1 156 ? 11.206 -9.017 -12.560 1.00 91.88 156 ARG A O 1
ATOM 1312 N N . ARG A 1 157 ? 11.912 -8.179 -10.597 1.00 91.31 157 ARG A N 1
ATOM 1313 C CA . ARG A 1 157 ? 12.201 -9.488 -9.988 1.00 91.31 157 ARG A CA 1
ATOM 1314 C C . ARG A 1 157 ? 10.926 -10.256 -9.635 1.00 91.31 157 ARG A C 1
ATOM 1316 O O . ARG A 1 157 ? 10.978 -11.475 -9.553 1.00 91.31 157 ARG A O 1
ATOM 1323 N N . PHE A 1 158 ? 9.815 -9.546 -9.400 1.00 93.31 158 PHE A N 1
ATOM 1324 C CA . PHE A 1 158 ? 8.536 -10.120 -8.952 1.00 93.31 158 PHE A CA 1
ATOM 1325 C C . PHE A 1 158 ? 8.672 -11.034 -7.721 1.00 93.31 158 PHE A C 1
ATOM 1327 O O . PHE A 1 158 ? 7.987 -12.045 -7.564 1.00 93.31 158 PHE A O 1
ATOM 1334 N N . GLN A 1 159 ? 9.600 -10.651 -6.847 1.00 92.00 159 GLN A N 1
ATOM 1335 C CA . GLN A 1 159 ? 10.035 -11.395 -5.676 1.00 92.00 159 GLN A CA 1
ATOM 1336 C C . GLN A 1 159 ? 9.961 -10.484 -4.457 1.00 92.00 159 GLN A C 1
ATOM 1338 O O . GLN A 1 159 ? 10.561 -9.408 -4.451 1.00 92.00 159 GLN A O 1
ATOM 1343 N N . LEU A 1 160 ? 9.240 -10.914 -3.426 1.00 89.56 160 LEU A N 1
ATOM 1344 C CA . LEU A 1 160 ? 9.105 -10.209 -2.159 1.00 89.56 160 LEU A CA 1
ATOM 1345 C C . LEU A 1 160 ? 10.366 -10.431 -1.314 1.00 89.56 160 LEU A C 1
ATOM 1347 O O . LEU A 1 160 ? 10.436 -11.304 -0.449 1.00 89.56 160 LEU A O 1
ATOM 1351 N N . GLY A 1 161 ? 11.372 -9.605 -1.592 1.00 82.19 161 GLY A N 1
ATOM 1352 C CA . GLY A 1 161 ? 12.647 -9.598 -0.886 1.00 82.19 161 GLY A CA 1
ATOM 1353 C C . GLY A 1 161 ? 13.608 -10.693 -1.304 1.00 82.19 161 GLY A C 1
ATOM 1354 O O . GLY A 1 161 ? 13.547 -11.188 -2.421 1.00 82.19 161 GLY A O 1
ATOM 1355 N N . GLU A 1 162 ? 14.550 -11.019 -0.424 1.00 68.81 162 GLU A N 1
ATOM 1356 C CA . GLU A 1 162 ? 15.571 -12.051 -0.679 1.00 68.81 162 GLU A CA 1
ATOM 1357 C C . GLU A 1 162 ? 15.072 -13.473 -0.343 1.00 68.81 162 GLU A C 1
ATOM 1359 O O . GLU A 1 162 ? 15.799 -14.446 -0.515 1.00 68.81 162 GLU A O 1
ATOM 1364 N N . LYS A 1 163 ? 13.829 -13.616 0.140 1.00 64.06 163 LYS A N 1
ATOM 1365 C CA . LYS A 1 163 ? 13.200 -14.917 0.422 1.00 64.06 163 LYS A CA 1
ATOM 1366 C C . LYS A 1 163 ? 12.541 -15.480 -0.843 1.00 64.06 163 LYS A C 1
ATOM 1368 O O . LYS A 1 163 ? 12.190 -14.725 -1.746 1.00 64.06 163 LYS A O 1
ATOM 1373 N N . GLU A 1 164 ? 12.302 -16.791 -0.890 1.00 72.69 164 GLU A N 1
ATOM 1374 C CA . GLU A 1 164 ? 11.645 -17.507 -2.007 1.00 72.69 164 GLU A CA 1
ATOM 1375 C C . GLU A 1 164 ? 10.147 -17.163 -2.199 1.00 72.69 164 GLU A C 1
ATOM 1377 O O . GLU A 1 164 ? 9.380 -17.941 -2.763 1.00 72.69 164 GLU A O 1
ATOM 1382 N N . LYS A 1 165 ? 9.688 -16.001 -1.719 1.00 87.19 165 LYS A N 1
ATOM 1383 C CA . LYS A 1 165 ? 8.303 -15.557 -1.863 1.00 87.19 165 LYS A CA 1
ATOM 1384 C C . LYS A 1 165 ? 8.174 -14.739 -3.145 1.00 87.19 165 LYS A C 1
ATOM 1386 O O . LYS A 1 165 ? 8.682 -13.625 -3.234 1.00 87.19 165 LYS A O 1
ATOM 1391 N N . TYR A 1 166 ? 7.482 -15.288 -4.133 1.00 92.94 166 TYR A N 1
ATOM 1392 C CA . TYR A 1 166 ? 7.248 -14.652 -5.431 1.00 92.94 166 TYR A CA 1
ATOM 1393 C C . TYR A 1 166 ? 5.770 -14.340 -5.616 1.00 92.94 166 TYR A C 1
ATOM 1395 O O . TYR A 1 166 ? 4.918 -15.059 -5.104 1.00 92.94 166 TYR A O 1
ATOM 1403 N N . PHE A 1 167 ? 5.462 -13.339 -6.432 1.00 95.00 167 PHE A N 1
ATOM 1404 C CA . PHE A 1 167 ? 4.114 -13.157 -6.965 1.00 95.00 167 PHE A CA 1
ATOM 1405 C C . PHE A 1 167 ? 4.115 -13.389 -8.477 1.00 95.00 167 PHE A C 1
ATOM 1407 O O . PHE A 1 167 ? 5.076 -13.073 -9.179 1.00 95.00 167 PHE A O 1
ATOM 1414 N N . LYS A 1 168 ? 3.030 -13.958 -9.002 1.00 96.62 168 LYS A N 1
ATOM 1415 C CA . LYS A 1 168 ? 2.829 -14.116 -10.447 1.00 96.62 168 LYS A CA 1
ATOM 1416 C C . LYS A 1 168 ? 2.243 -12.839 -11.019 1.00 96.62 168 LYS A C 1
ATOM 1418 O O . LYS A 1 168 ? 1.242 -12.343 -10.517 1.00 96.62 168 LYS A O 1
ATOM 1423 N N . VAL A 1 169 ? 2.804 -12.346 -12.118 1.00 97.25 169 VAL A N 1
ATOM 1424 C CA . VAL A 1 169 ? 2.145 -11.320 -12.933 1.00 97.25 169 VAL A CA 1
ATOM 1425 C C . VAL A 1 169 ? 1.148 -12.016 -13.856 1.00 97.25 169 VAL A C 1
ATOM 1427 O O . VAL A 1 169 ? 1.543 -12.751 -14.756 1.00 97.25 169 VAL A O 1
ATOM 1430 N N . LEU A 1 170 ? -0.146 -11.792 -13.631 1.00 98.00 170 LEU A N 1
ATOM 1431 C CA . LEU A 1 170 ? -1.215 -12.376 -14.442 1.00 98.00 170 LEU A CA 1
ATOM 1432 C C . LEU A 1 170 ? -1.467 -11.558 -15.712 1.00 98.00 170 LEU A C 1
ATOM 1434 O O . LEU A 1 170 ? -1.660 -12.118 -16.795 1.00 98.00 170 LEU A O 1
ATOM 1438 N N . ARG A 1 171 ? -1.491 -10.225 -15.584 1.00 97.62 171 ARG A N 1
ATOM 1439 C CA . ARG A 1 171 ? -1.752 -9.288 -16.687 1.00 97.62 171 ARG A CA 1
ATOM 1440 C C . ARG A 1 171 ? -1.017 -7.967 -16.484 1.00 97.62 171 ARG A C 1
ATOM 1442 O O . ARG A 1 171 ? -0.856 -7.498 -15.361 1.00 97.62 171 ARG A O 1
ATOM 1449 N N . VAL A 1 172 ? -0.655 -7.332 -17.596 1.00 97.31 172 VAL A N 1
ATOM 1450 C CA . VAL A 1 172 ? -0.238 -5.927 -17.654 1.00 97.31 172 VAL A CA 1
ATOM 1451 C C . VAL A 1 172 ? -0.965 -5.276 -18.827 1.00 97.31 172 VAL A C 1
ATOM 1453 O O . VAL A 1 172 ? -0.894 -5.779 -19.946 1.00 97.31 172 VAL A O 1
ATOM 1456 N N . HIS A 1 173 ? -1.661 -4.170 -18.581 1.00 96.81 173 HIS A N 1
ATOM 1457 C CA . HIS A 1 173 ? -2.350 -3.390 -19.606 1.00 96.81 173 HIS A CA 1
ATOM 1458 C C . HIS A 1 173 ? -1.652 -2.044 -19.800 1.00 96.81 173 HIS A C 1
ATOM 1460 O O . HIS A 1 173 ? -1.474 -1.291 -18.842 1.00 96.81 173 HIS A O 1
ATOM 1466 N N . ASP A 1 174 ? -1.297 -1.727 -21.046 1.00 95.19 174 ASP A N 1
ATOM 1467 C CA . ASP A 1 174 ? -0.822 -0.398 -21.435 1.00 95.19 174 ASP A CA 1
ATOM 1468 C C . ASP A 1 174 ? -2.023 0.542 -21.621 1.00 95.19 174 ASP A C 1
ATOM 1470 O O . ASP A 1 174 ? -2.840 0.352 -22.523 1.00 95.19 174 ASP A O 1
ATOM 1474 N N . LEU A 1 175 ? -2.131 1.557 -20.760 1.00 94.88 175 LEU A N 1
ATOM 1475 C CA . LEU A 1 175 ? -3.224 2.531 -20.770 1.00 94.88 175 LEU A CA 1
ATOM 1476 C C . LEU A 1 175 ? -2.774 3.908 -21.285 1.00 94.88 175 LEU A C 1
ATOM 1478 O O . LEU A 1 175 ? -3.511 4.887 -21.158 1.00 94.88 175 LEU A O 1
ATOM 1482 N N . VAL A 1 176 ? -1.587 4.015 -21.897 1.00 92.19 176 VAL A N 1
ATOM 1483 C CA . VAL A 1 176 ? -1.007 5.296 -22.344 1.00 92.19 176 VAL A CA 1
ATOM 1484 C C . VAL A 1 176 ? -1.901 6.026 -23.340 1.00 92.19 176 VAL A C 1
ATOM 1486 O O . VAL A 1 176 ? -2.008 7.248 -23.279 1.00 92.19 176 VAL A O 1
ATOM 1489 N N . LYS A 1 177 ? -2.558 5.295 -24.248 1.00 93.38 177 LYS A N 1
ATOM 1490 C CA . LYS A 1 177 ? -3.480 5.893 -25.226 1.00 93.38 177 LYS A CA 1
ATOM 1491 C C . LYS A 1 177 ? -4.807 6.327 -24.604 1.00 93.38 177 LYS A C 1
ATOM 1493 O O . LYS A 1 177 ? -5.397 7.284 -25.085 1.00 93.38 177 LYS A O 1
ATOM 1498 N N . ILE A 1 178 ? -5.252 5.639 -23.551 1.00 93.31 178 ILE A N 1
ATOM 1499 C CA . ILE A 1 178 ? -6.519 5.925 -22.866 1.00 93.31 178 ILE A CA 1
ATOM 1500 C C . ILE A 1 178 ? -6.399 7.193 -22.017 1.00 93.31 178 ILE A C 1
ATOM 1502 O O . ILE A 1 178 ? -7.374 7.923 -21.905 1.00 93.31 178 ILE A O 1
ATOM 1506 N N . LYS A 1 179 ? -5.210 7.467 -21.452 1.00 89.94 179 LYS A N 1
ATOM 1507 C CA . LYS A 1 179 ? -4.948 8.619 -20.567 1.00 89.94 179 LYS A CA 1
ATOM 1508 C C . LYS A 1 179 ? -6.048 8.786 -19.504 1.00 89.94 179 LYS A C 1
ATOM 1510 O O . LYS A 1 179 ? -6.738 9.800 -19.488 1.00 89.94 179 LYS A O 1
ATOM 1515 N N . PRO A 1 180 ? -6.212 7.808 -18.594 1.00 91.12 180 PRO A N 1
ATOM 1516 C CA . PRO A 1 180 ? -7.328 7.800 -17.643 1.00 91.12 180 PRO A CA 1
ATOM 1517 C C . PRO A 1 180 ? -7.310 8.961 -16.631 1.00 91.12 180 PRO A C 1
ATOM 1519 O O . PRO A 1 180 ? -8.265 9.124 -15.880 1.00 91.12 180 PRO A O 1
ATOM 1522 N N . PHE A 1 181 ? -6.237 9.756 -16.590 1.00 91.19 181 PHE A N 1
ATOM 1523 C CA . PHE A 1 181 ? -6.076 10.900 -15.700 1.00 91.19 181 PHE A CA 1
ATOM 1524 C C . PHE A 1 181 ? -5.812 12.165 -16.521 1.00 91.19 181 PHE A C 1
ATOM 1526 O O . PHE A 1 181 ? -4.756 12.287 -17.142 1.00 91.19 181 PHE A O 1
ATOM 1533 N N . GLU A 1 182 ? -6.748 13.116 -16.493 1.00 83.56 182 GLU A N 1
ATOM 1534 C CA . GLU A 1 182 ? -6.728 14.320 -17.344 1.00 83.56 182 GLU A CA 1
ATOM 1535 C C . GLU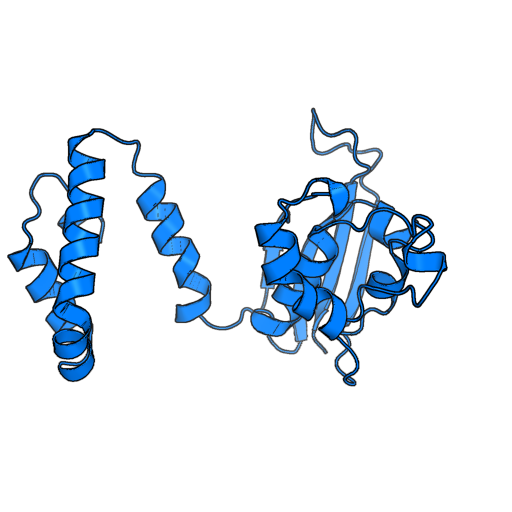 A 1 182 ? -5.486 15.203 -17.139 1.00 83.56 182 GLU A C 1
ATOM 1537 O O . GLU A 1 182 ? -4.972 15.778 -18.094 1.00 83.56 182 GLU A O 1
ATOM 1542 N N . ASN A 1 183 ? -4.957 15.260 -15.912 1.00 82.88 183 ASN A N 1
ATOM 1543 C CA . ASN A 1 183 ? -3.855 16.155 -15.534 1.00 82.88 183 ASN A CA 1
ATOM 1544 C C . ASN A 1 183 ? -2.536 15.428 -15.218 1.00 82.88 183 ASN A C 1
ATOM 1546 O O . ASN A 1 183 ? -1.603 16.042 -14.699 1.00 82.88 183 ASN A O 1
ATOM 1550 N N . ALA A 1 184 ? -2.434 14.123 -15.496 1.00 81.06 184 ALA A N 1
ATOM 1551 C CA . ALA A 1 184 ? -1.204 13.370 -15.257 1.00 81.06 184 ALA A CA 1
ATOM 1552 C C . ALA A 1 184 ? -0.374 13.262 -16.543 1.00 81.06 184 ALA A C 1
ATOM 1554 O O . ALA A 1 184 ? -0.850 12.789 -17.573 1.00 81.06 184 ALA A O 1
ATOM 1555 N N . SER A 1 185 ? 0.903 13.643 -16.477 1.00 81.88 185 SER A N 1
ATOM 1556 C CA . SER A 1 185 ? 1.852 13.444 -17.583 1.00 81.88 185 SER A CA 1
ATOM 1557 C C . SER A 1 185 ? 2.446 12.029 -17.612 1.00 81.88 185 SER A C 1
ATOM 1559 O O . SER A 1 185 ? 3.035 11.615 -18.614 1.00 81.88 185 SER A O 1
ATOM 1561 N N . ASN A 1 186 ? 2.291 11.265 -16.527 1.00 84.00 186 ASN A N 1
ATOM 1562 C CA . ASN A 1 186 ? 2.805 9.907 -16.404 1.00 84.00 186 ASN A CA 1
ATOM 1563 C C . ASN A 1 186 ? 2.080 8.936 -17.347 1.00 84.00 186 ASN A C 1
ATOM 1565 O O . ASN A 1 186 ? 0.854 8.917 -17.467 1.00 84.00 186 ASN A O 1
ATOM 1569 N N . LYS A 1 187 ? 2.854 8.037 -17.956 1.00 91.19 187 LYS A N 1
ATOM 1570 C CA . LYS A 1 187 ? 2.335 6.912 -18.738 1.00 91.19 187 LYS A CA 1
ATOM 1571 C C . LYS A 1 187 ? 1.681 5.898 -17.803 1.00 91.19 187 LYS A C 1
ATOM 1573 O O . LYS A 1 187 ? 2.377 5.274 -17.009 1.00 91.19 187 LYS A O 1
ATOM 1578 N N . THR A 1 188 ? 0.362 5.745 -17.888 1.00 94.69 188 THR A N 1
ATOM 1579 C CA . THR A 1 188 ? -0.398 4.841 -17.012 1.00 94.69 188 THR A CA 1
ATOM 1580 C C . THR A 1 188 ? -0.341 3.397 -17.510 1.00 94.69 188 THR A C 1
ATOM 1582 O O . THR A 1 188 ? -0.446 3.134 -18.707 1.00 94.69 188 THR A O 1
ATOM 1585 N N . SER A 1 189 ? -0.224 2.461 -16.575 1.00 95.56 189 SER A N 1
ATOM 1586 C CA . SER A 1 189 ? -0.309 1.019 -16.778 1.00 95.56 189 SER A CA 1
ATOM 1587 C C . SER A 1 189 ? -1.209 0.418 -15.699 1.00 95.56 189 SER A C 1
ATOM 1589 O O . SER A 1 189 ? -1.258 0.929 -14.583 1.00 95.56 189 SER A O 1
ATOM 1591 N N . LEU A 1 190 ? -1.893 -0.683 -15.995 1.00 97.44 190 LEU A N 1
ATOM 1592 C CA . LEU A 1 190 ? -2.553 -1.504 -14.976 1.00 97.44 190 LEU A CA 1
ATOM 1593 C C . LEU A 1 190 ? -1.813 -2.832 -14.858 1.00 97.44 190 LEU A C 1
ATOM 1595 O O . LEU A 1 190 ? -1.503 -3.444 -15.877 1.00 97.44 190 LEU A O 1
ATOM 1599 N N . ILE A 1 191 ? -1.510 -3.262 -13.639 1.00 98.12 191 ILE A N 1
ATOM 1600 C CA . ILE A 1 191 ? -0.928 -4.577 -13.358 1.00 98.12 191 ILE A CA 1
ATOM 1601 C C . ILE A 1 191 ? -1.937 -5.413 -12.581 1.00 98.12 191 ILE A C 1
ATOM 1603 O O . ILE A 1 191 ? -2.589 -4.888 -11.684 1.00 98.12 191 ILE A O 1
ATOM 1607 N N . VAL A 1 192 ? -2.029 -6.700 -12.904 1.00 98.50 192 VAL A N 1
ATOM 1608 C CA . VAL A 1 192 ? -2.743 -7.707 -12.115 1.00 98.50 192 VAL A CA 1
ATOM 1609 C C . VAL A 1 192 ? -1.742 -8.776 -11.707 1.00 98.50 192 VAL A C 1
ATOM 1611 O O . VAL A 1 192 ? -1.083 -9.363 -12.570 1.00 98.50 192 VAL A O 1
ATOM 1614 N N . ILE A 1 193 ? -1.631 -9.029 -10.407 1.00 98.19 193 ILE A N 1
ATOM 1615 C CA . ILE A 1 193 ? -0.743 -10.037 -9.829 1.00 98.19 193 ILE A CA 1
ATOM 1616 C C . ILE A 1 193 ? -1.516 -11.016 -8.950 1.00 98.19 193 ILE A C 1
ATOM 1618 O O . ILE A 1 193 ? -2.606 -10.699 -8.478 1.00 98.19 193 ILE A O 1
ATOM 1622 N N . GLN A 1 194 ? -0.916 -12.173 -8.698 1.00 97.81 194 GLN A N 1
ATOM 1623 C CA . GLN A 1 194 ? -1.380 -13.160 -7.732 1.00 97.81 194 GLN A CA 1
ATOM 1624 C C . GLN A 1 194 ? -0.262 -13.512 -6.750 1.00 97.81 194 GLN A C 1
ATOM 1626 O O . GLN A 1 194 ? 0.883 -13.717 -7.163 1.00 97.81 194 GLN A O 1
ATOM 1631 N N . ASN A 1 195 ? -0.598 -13.595 -5.465 1.00 93.62 195 ASN A N 1
ATOM 1632 C CA . ASN A 1 195 ? 0.315 -14.071 -4.425 1.00 93.62 195 ASN A CA 1
ATOM 1633 C C . ASN A 1 195 ? 0.488 -15.594 -4.523 1.00 93.62 195 ASN A C 1
ATOM 1635 O O . ASN A 1 195 ? -0.519 -16.296 -4.579 1.00 93.62 195 ASN A O 1
ATOM 1639 N N . ASN A 1 196 ? 1.723 -16.104 -4.525 1.00 85.06 196 ASN A N 1
ATOM 1640 C CA . ASN A 1 196 ? 1.981 -17.553 -4.545 1.00 85.06 196 ASN A CA 1
ATOM 1641 C C . ASN A 1 196 ? 2.181 -18.142 -3.147 1.00 85.06 196 ASN A C 1
ATOM 1643 O O . ASN A 1 196 ? 2.699 -17.418 -2.267 1.00 85.06 196 ASN A O 1
#

Secondary structure (DSSP, 8-state):
-HHHHSTT--HHHHHHHHHHHS-HHHHHHHHHHHHHHHHHHHHHHHTT--SHHHHHHHHHHHHHHH--EEEEEE-----BGGGS-HHHHHHHHHHHHHTT-----THHHHTT--PPBHHHHHHHHHHHHTEEEEEEEEEEEETHHHH-TTTSTTGGG-BSTTSS-BEEEEEEEE-TTT--STT--S-EEEEEEEE-

Organism: NCBI:txid412755

InterPro domains:
  IPR002052 DNA methylase, N-6 adenine-specific, conserved site [PS00092] (72-78)
  IPR011639 Type II methyltransferase M.TaqI-like domain [PF07669] (28-163)
  IPR029063 S-adenosyl-L-methionine-dependent methyltransferase superfamily [G3DSA:3.40.50.150] (8-196)
  IPR029063 S-adenosyl-L-methionine-dependent methyltransferase superfamily [SSF53335] (57-196)
  IPR050953 N(4)/N(6)-adenine-specific DNA methyltransferase [PTHR33841] (46-196)

pLDDT: mean 85.01, std 13.14, range [38.66, 98.5]

Sequence (196 aa):
MEEVISQKGNLNTYLERLKLEISENIFTQYIHYFKNIFKKIKKLDLEGKNRIWLRILKNSFAPVYIGKFDFIVGNPPWIRWAYLSEEYKKETQQMWKDYGLFSLKGFQARLGGGEKDFSMLFLYTCCDYYLEKDGILSFLITQEVFKAKGAGEGFRRFQLGEKEKYFKVLRVHDLVKIKPFENASNKTSLIVIQNN